Protein AF-A0A517PBW3-F1 (afdb_monomer_lite)

Secondary structure (DSSP, 8-state):
-PPPPPPPPPPP--PPPPEEEE-TTT--EEEE-TT-TT-EEE-TTT--EEEEEE-TTS-EEEEE-SS--------HHHHHHHHHHHHHHHHHHHHHHS-------------------PPPP-PPPPP---PPPPPPPPPPPPPP--PPPPPPPPPPPPPPP-------PPP--PPP-----HHHHHHHHHHHHHHHHHHTT--PPS-EEHHHHHHHHHHHHTS-EEE-S----EE-----SS--HHHHHHHHHHHTTEEEEE-SS-EEEEEPPPPPPPP-

Structure (mmCIF, N/CA/C/O backbone):
data_AF-A0A517PBW3-F1
#
_entry.id   AF-A0A517PBW3-F1
#
loop_
_atom_site.group_PDB
_atom_site.id
_atom_site.type_symbol
_atom_site.label_atom_id
_atom_site.label_alt_id
_atom_site.label_comp_id
_atom_site.label_asym_id
_atom_site.label_entity_id
_atom_site.label_seq_id
_atom_site.pdbx_PDB_ins_code
_atom_site.Cartn_x
_atom_site.Cartn_y
_atom_site.Cartn_z
_atom_site.occupancy
_atom_site.B_iso_or_equiv
_atom_site.auth_seq_id
_atom_site.auth_comp_id
_atom_site.auth_asym_id
_atom_site.auth_atom_id
_atom_site.pdbx_PDB_model_num
ATOM 1 N N . MET A 1 1 ? -7.259 17.725 -64.059 1.00 51.94 1 MET A N 1
ATOM 2 C CA . MET A 1 1 ? -8.037 17.805 -62.802 1.00 51.94 1 MET A CA 1
ATOM 3 C C . MET A 1 1 ? -8.119 16.408 -62.203 1.00 51.94 1 MET A C 1
ATOM 5 O O . MET A 1 1 ? -8.872 15.581 -62.703 1.00 51.94 1 MET A O 1
ATOM 9 N N . SER A 1 2 ? -7.270 16.108 -61.220 1.00 48.81 2 SER A N 1
ATOM 10 C CA . SER A 1 2 ? -7.153 14.771 -60.622 1.00 48.81 2 SER A CA 1
ATOM 11 C C . SER A 1 2 ? -8.266 14.552 -59.596 1.00 48.81 2 SER A C 1
ATOM 13 O O . SER A 1 2 ? -8.410 15.345 -58.668 1.00 48.81 2 SER A O 1
ATOM 15 N N . ARG A 1 3 ? -9.074 13.500 -59.773 1.00 59.16 3 ARG A N 1
ATOM 16 C CA . ARG A 1 3 ? -10.114 13.120 -58.805 1.00 59.16 3 ARG A CA 1
ATOM 17 C C . ARG A 1 3 ? -9.451 12.634 -57.507 1.00 59.16 3 ARG A C 1
ATOM 19 O O . ARG A 1 3 ? -8.548 11.800 -57.592 1.00 59.16 3 ARG A O 1
ATOM 26 N N . PRO A 1 4 ? -9.876 13.119 -56.326 1.00 66.12 4 PRO A N 1
ATOM 27 C CA . PRO A 1 4 ? -9.356 12.625 -55.059 1.00 66.12 4 PRO A CA 1
ATOM 28 C C . PRO A 1 4 ? -9.688 11.131 -54.900 1.00 66.12 4 PRO A C 1
ATOM 30 O O . PRO A 1 4 ? -10.764 10.697 -55.325 1.00 66.12 4 PRO A O 1
ATOM 33 N N . PRO A 1 5 ? -8.777 10.329 -54.322 1.00 70.50 5 PRO A N 1
ATOM 34 C CA . PRO A 1 5 ? -8.983 8.895 -54.181 1.00 70.50 5 PRO A CA 1
ATOM 35 C C . PRO A 1 5 ? -10.201 8.612 -53.293 1.00 70.50 5 PRO A C 1
ATOM 37 O O . PRO A 1 5 ? -10.349 9.200 -52.218 1.00 70.50 5 PRO A O 1
ATOM 40 N N . LEU A 1 6 ? -11.067 7.693 -53.741 1.00 75.69 6 LEU A N 1
ATOM 41 C CA . LEU A 1 6 ? -12.177 7.174 -52.941 1.00 75.69 6 LEU A CA 1
ATOM 42 C C . LEU A 1 6 ? -11.626 6.628 -51.615 1.00 75.69 6 LEU A C 1
ATOM 44 O O . LEU A 1 6 ? -10.843 5.675 -51.602 1.00 75.69 6 LEU A O 1
ATOM 48 N N . ARG A 1 7 ? -12.048 7.222 -50.492 1.00 70.62 7 ARG A N 1
ATOM 49 C CA . ARG A 1 7 ? -11.770 6.682 -49.157 1.00 70.62 7 ARG A CA 1
ATOM 50 C C . ARG A 1 7 ? -12.400 5.294 -49.063 1.00 70.62 7 ARG A C 1
ATOM 52 O O . ARG A 1 7 ? -13.606 5.151 -49.251 1.00 70.62 7 ARG A O 1
ATOM 59 N N . LYS A 1 8 ? -11.579 4.279 -48.777 1.00 76.94 8 LYS A N 1
ATOM 60 C CA . LYS A 1 8 ? -12.062 2.928 -48.469 1.00 76.94 8 LYS A CA 1
ATOM 61 C C . LYS A 1 8 ? -13.085 3.015 -47.324 1.00 76.94 8 LYS A C 1
ATOM 63 O O . LYS A 1 8 ? -12.840 3.770 -46.378 1.00 76.94 8 LYS A O 1
ATOM 68 N N . PRO A 1 9 ? -14.210 2.282 -47.398 1.00 75.81 9 PRO A N 1
ATOM 69 C CA . PRO A 1 9 ? -15.184 2.246 -46.316 1.00 75.81 9 PRO A CA 1
ATOM 70 C C . PRO A 1 9 ? -14.481 1.799 -45.033 1.00 75.81 9 PRO A C 1
ATOM 72 O O . PRO A 1 9 ? -13.751 0.807 -45.036 1.00 75.81 9 PRO A O 1
ATOM 75 N N . ALA A 1 10 ? -14.656 2.573 -43.961 1.00 78.00 10 ALA A N 1
ATOM 76 C CA . ALA A 1 10 ? -14.092 2.251 -42.661 1.00 78.00 10 ALA A CA 1
ATOM 77 C C . ALA A 1 10 ? -14.587 0.864 -42.239 1.00 78.00 10 ALA A C 1
ATOM 79 O O . ALA A 1 10 ? -15.792 0.612 -42.195 1.00 78.00 10 ALA A O 1
ATOM 80 N N . THR A 1 11 ? -13.653 -0.044 -41.970 1.00 79.25 11 THR A N 1
ATOM 81 C CA . THR A 1 11 ? -13.961 -1.383 -41.478 1.00 79.25 11 THR A CA 1
ATOM 82 C C . THR A 1 11 ? -14.787 -1.242 -40.194 1.00 79.25 11 THR A C 1
ATOM 84 O O . THR A 1 11 ? -14.377 -0.488 -39.307 1.00 79.25 11 THR A O 1
ATOM 87 N N . PRO A 1 12 ? -15.945 -1.915 -40.064 1.00 78.12 12 PRO A N 1
ATOM 88 C CA . PRO A 1 12 ? -16.768 -1.812 -38.868 1.00 78.12 12 PRO A CA 1
ATOM 89 C C . PRO A 1 12 ? -15.952 -2.251 -37.650 1.00 78.12 12 PRO A C 1
ATOM 91 O O . PRO A 1 12 ? -15.507 -3.397 -37.562 1.00 78.12 12 PRO A O 1
ATOM 94 N N . VAL A 1 13 ? -15.735 -1.320 -36.721 1.00 79.81 13 VAL A N 1
ATOM 95 C CA . VAL A 1 13 ? -15.024 -1.570 -35.466 1.00 79.81 13 VAL A CA 1
ATOM 96 C C . VAL A 1 13 ? -15.854 -2.563 -34.653 1.00 79.81 13 VAL A C 1
ATOM 98 O O . VAL A 1 13 ? -16.898 -2.210 -34.102 1.00 79.81 13 VAL A O 1
ATOM 101 N N . ARG A 1 14 ? -15.419 -3.828 -34.603 1.00 75.44 14 ARG A N 1
ATOM 102 C CA . ARG A 1 14 ? -16.042 -4.847 -33.752 1.00 75.44 14 ARG A CA 1
ATOM 103 C C . ARG A 1 14 ? -15.772 -4.480 -32.296 1.00 75.44 14 ARG A C 1
ATOM 105 O O . ARG A 1 14 ? -14.641 -4.588 -31.831 1.00 75.44 14 ARG A O 1
ATOM 112 N N . ARG A 1 15 ? -16.808 -4.023 -31.589 1.00 76.94 15 ARG A N 1
ATOM 113 C CA . ARG A 1 15 ? -16.717 -3.766 -30.149 1.00 76.94 15 ARG A CA 1
ATOM 114 C C . ARG A 1 15 ? -16.527 -5.102 -29.423 1.00 76.94 15 ARG A C 1
ATOM 116 O O . ARG A 1 15 ? -17.277 -6.036 -29.719 1.00 76.94 15 ARG A O 1
ATOM 123 N N . PRO A 1 16 ? -15.545 -5.218 -28.516 1.00 76.50 16 PRO A N 1
ATOM 124 C CA . PRO A 1 16 ? -15.378 -6.423 -27.718 1.00 76.50 16 PRO A CA 1
ATOM 125 C C . PRO A 1 16 ? -16.643 -6.686 -26.880 1.00 76.50 16 PRO A C 1
ATOM 127 O O . PRO A 1 16 ? -17.306 -5.728 -26.462 1.00 76.50 16 PRO A O 1
ATOM 130 N N . PRO A 1 17 ? -17.003 -7.961 -26.649 1.00 79.12 17 PRO A N 1
ATOM 131 C CA . PRO A 1 17 ? -18.130 -8.302 -25.791 1.00 79.12 17 PRO A CA 1
ATOM 132 C C . PRO A 1 17 ? -17.899 -7.765 -24.366 1.00 79.12 17 PRO A C 1
ATOM 134 O O . PRO A 1 17 ? -16.750 -7.673 -23.925 1.00 79.12 17 PRO A O 1
ATOM 137 N N . PRO A 1 18 ? -18.966 -7.381 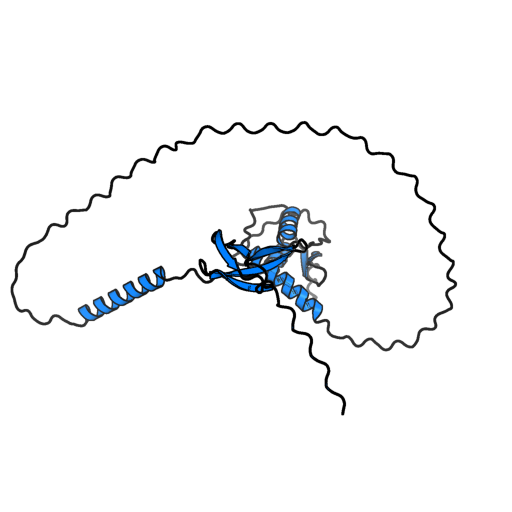-23.644 1.00 83.19 18 PRO A N 1
ATOM 138 C CA . PRO A 1 18 ? -18.849 -6.965 -22.252 1.00 83.19 18 PRO A CA 1
ATOM 139 C C . PRO A 1 18 ? -18.328 -8.129 -21.408 1.00 83.19 18 PRO A C 1
ATOM 141 O O . PRO A 1 18 ? -18.774 -9.265 -21.566 1.00 83.19 18 PRO A O 1
ATOM 144 N N . ALA A 1 19 ? -17.402 -7.831 -20.506 1.00 85.12 19 ALA A N 1
ATOM 145 C CA . ALA A 1 19 ? -16.850 -8.805 -19.580 1.00 85.12 19 ALA A CA 1
ATOM 146 C C . ALA A 1 19 ? -17.526 -8.661 -18.209 1.00 85.12 19 ALA A C 1
ATOM 148 O O . ALA A 1 19 ? -17.938 -7.564 -17.809 1.00 85.12 19 ALA A O 1
ATOM 149 N N . ALA A 1 20 ? -17.701 -9.790 -17.524 1.00 90.00 20 ALA A N 1
ATOM 150 C CA . ALA A 1 20 ? -18.304 -9.859 -16.201 1.00 90.00 20 ALA A CA 1
ATOM 151 C C . ALA A 1 20 ? -17.221 -10.155 -15.160 1.00 90.00 20 ALA A C 1
ATOM 153 O O . ALA A 1 20 ? -16.398 -11.044 -15.363 1.00 90.00 20 ALA A O 1
ATOM 154 N N . PHE A 1 21 ? -17.245 -9.419 -14.053 1.00 90.75 21 PHE A N 1
ATOM 155 C CA . PHE A 1 21 ? -16.274 -9.506 -12.961 1.00 90.75 21 PHE A CA 1
ATOM 156 C C . PHE A 1 21 ? -17.008 -9.467 -11.625 1.00 90.75 21 PHE A C 1
ATOM 158 O O . PHE A 1 21 ? -18.151 -9.020 -11.572 1.00 90.75 21 PHE A O 1
ATOM 165 N N . ARG A 1 22 ? -16.359 -9.875 -10.535 1.00 93.62 22 ARG A N 1
ATOM 166 C CA . ARG A 1 22 ? -16.867 -9.640 -9.176 1.00 93.62 22 ARG A CA 1
ATOM 167 C C . ARG A 1 22 ? -16.070 -8.536 -8.500 1.00 93.62 22 ARG A C 1
ATOM 169 O O . ARG A 1 22 ? -14.864 -8.423 -8.709 1.00 93.62 22 ARG A O 1
ATOM 176 N N . CYS A 1 23 ? -16.750 -7.689 -7.734 1.00 93.25 23 CYS A N 1
ATOM 177 C CA . CYS A 1 23 ? -16.094 -6.638 -6.969 1.00 93.25 23 CYS A CA 1
ATOM 178 C C . CYS A 1 23 ? -15.280 -7.251 -5.816 1.00 93.25 23 CYS A C 1
ATOM 180 O O . CYS A 1 23 ? -15.886 -7.863 -4.948 1.00 93.25 23 CYS A O 1
ATOM 182 N N . PRO A 1 24 ? -13.961 -7.017 -5.702 1.00 92.25 24 PRO A N 1
ATOM 183 C CA . PRO A 1 24 ? -13.162 -7.582 -4.608 1.00 92.25 24 PRO A CA 1
ATOM 184 C C . PRO A 1 24 ? -13.524 -7.034 -3.214 1.00 92.25 24 PRO A C 1
ATOM 186 O O . PRO A 1 24 ? -13.063 -7.571 -2.216 1.00 92.25 24 PRO A O 1
ATOM 189 N N . ALA A 1 25 ? -14.311 -5.954 -3.130 1.00 92.62 25 ALA A N 1
ATOM 190 C CA . ALA A 1 25 ? -14.717 -5.346 -1.861 1.00 92.62 25 ALA A CA 1
ATOM 191 C C . ALA A 1 25 ? -16.084 -5.833 -1.344 1.00 92.62 25 ALA A C 1
ATOM 193 O O . ALA A 1 25 ? -16.316 -5.814 -0.141 1.00 92.62 25 ALA A O 1
ATOM 194 N N . CYS A 1 26 ? -17.007 -6.223 -2.231 1.00 93.69 26 CYS A N 1
ATOM 195 C CA . CYS A 1 26 ? -18.380 -6.597 -1.851 1.00 93.69 26 CYS A CA 1
ATOM 196 C C . CYS A 1 26 ? -18.925 -7.834 -2.581 1.00 93.69 26 CYS A C 1
ATOM 198 O O . CYS A 1 26 ? -20.096 -8.155 -2.422 1.00 93.69 26 CYS A O 1
ATOM 200 N N . ASP A 1 27 ? -18.110 -8.487 -3.411 1.00 94.38 27 ASP A N 1
ATOM 201 C CA . ASP A 1 27 ? -18.432 -9.653 -4.248 1.00 94.38 27 ASP A CA 1
ATOM 202 C C . ASP A 1 27 ? -19.577 -9.498 -5.265 1.00 94.38 27 ASP A C 1
ATOM 204 O O . ASP A 1 27 ? -19.866 -10.433 -6.018 1.00 94.38 27 ASP A O 1
ATOM 208 N N . GLU A 1 28 ? -20.171 -8.308 -5.381 1.00 96.56 28 GLU A N 1
ATOM 209 C CA . GLU A 1 28 ? -21.243 -8.040 -6.340 1.00 96.56 28 GLU A CA 1
ATOM 210 C C . GLU A 1 28 ? -20.761 -8.204 -7.793 1.00 96.56 28 GLU A C 1
ATOM 212 O O . GLU A 1 28 ? -19.650 -7.795 -8.160 1.00 96.56 28 GLU A O 1
ATOM 217 N N . ALA A 1 29 ? -21.609 -8.793 -8.641 1.00 95.12 29 ALA A N 1
ATOM 218 C CA . ALA A 1 29 ? -21.305 -9.009 -10.050 1.00 95.12 29 ALA A CA 1
ATOM 219 C C . ALA A 1 29 ? -21.399 -7.695 -10.846 1.00 95.12 29 ALA A C 1
ATOM 221 O O . ALA A 1 29 ? -22.445 -7.058 -10.944 1.00 95.12 29 ALA A O 1
ATOM 222 N N . LEU A 1 30 ? -20.297 -7.315 -11.484 1.00 92.69 30 LEU A N 1
ATOM 223 C CA . LEU A 1 30 ? -20.149 -6.102 -12.273 1.00 92.69 30 LEU A CA 1
ATOM 224 C C . LEU A 1 30 ? -19.991 -6.445 -13.753 1.00 92.69 30 LEU A C 1
ATOM 226 O O . LEU A 1 30 ? -19.242 -7.345 -14.129 1.00 92.69 30 LEU A O 1
ATOM 230 N N . ARG A 1 31 ? -20.675 -5.690 -14.616 1.00 92.38 31 ARG A N 1
ATOM 231 C CA . ARG A 1 31 ? -20.496 -5.759 -16.071 1.00 92.38 31 ARG A CA 1
ATOM 232 C C . ARG A 1 31 ? -19.745 -4.531 -16.535 1.00 92.38 31 ARG A C 1
ATOM 234 O O . ARG A 1 31 ? -20.266 -3.423 -16.413 1.00 92.38 31 ARG A O 1
ATOM 241 N N . VAL A 1 32 ? -18.564 -4.730 -17.111 1.00 89.31 32 VAL A N 1
ATOM 242 C CA . VAL A 1 32 ? -17.782 -3.623 -17.659 1.00 89.31 32 VAL A CA 1
ATOM 243 C C . VAL A 1 32 ? -17.646 -3.772 -19.165 1.00 89.31 32 VAL A C 1
ATOM 245 O O . VAL A 1 32 ? -17.481 -4.865 -19.714 1.00 89.31 32 VAL A O 1
ATOM 248 N N . ARG A 1 33 ? -17.783 -2.643 -19.855 1.00 86.31 33 ARG A N 1
ATOM 249 C CA . ARG A 1 33 ? -17.571 -2.566 -21.295 1.00 86.31 33 ARG A CA 1
ATOM 250 C C . ARG A 1 33 ? -16.077 -2.743 -21.586 1.00 86.31 33 ARG A C 1
ATOM 252 O O . ARG A 1 33 ? -15.235 -2.235 -20.852 1.00 86.31 33 ARG A O 1
ATOM 259 N N . GLY A 1 34 ? -15.743 -3.474 -22.650 1.00 81.31 34 GLY A N 1
ATOM 260 C CA . GLY A 1 34 ? -14.348 -3.799 -22.976 1.00 81.31 34 GLY A CA 1
ATOM 261 C C . GLY A 1 34 ? -13.485 -2.601 -23.399 1.00 81.31 34 GLY A C 1
ATOM 262 O O . GLY A 1 34 ? -12.286 -2.764 -23.587 1.00 81.31 34 GLY A O 1
ATOM 263 N N . ASP A 1 35 ? -14.070 -1.412 -23.549 1.00 84.06 35 ASP A N 1
ATOM 264 C CA . ASP A 1 35 ? -13.373 -0.140 -23.760 1.00 84.06 35 ASP A CA 1
ATOM 265 C C . ASP A 1 35 ? -12.913 0.532 -22.453 1.00 84.06 35 ASP A C 1
ATOM 267 O O . ASP A 1 35 ? -12.114 1.459 -22.509 1.00 84.06 35 ASP A O 1
ATOM 271 N N . ALA A 1 36 ? -13.350 0.055 -21.281 1.00 82.94 36 ALA A N 1
ATOM 272 C CA . ALA A 1 36 ? -12.976 0.632 -19.985 1.00 82.94 36 ALA A CA 1
ATOM 273 C C . ALA A 1 36 ? -11.662 0.073 -19.400 1.00 82.94 36 ALA A C 1
ATOM 275 O O . ALA A 1 36 ? -11.309 0.372 -18.259 1.00 82.94 36 ALA A O 1
ATOM 276 N N . VAL A 1 37 ? -10.935 -0.753 -20.155 1.00 84.81 37 VAL A N 1
ATOM 277 C CA . VAL A 1 37 ? -9.627 -1.281 -19.736 1.00 84.81 37 VAL A CA 1
ATOM 278 C C . VAL A 1 37 ? -8.650 -0.117 -19.552 1.00 84.81 37 VAL A C 1
ATOM 280 O O . VAL A 1 37 ? -8.534 0.742 -20.423 1.00 84.81 37 VAL A O 1
ATOM 283 N N . GLY A 1 38 ? -7.963 -0.071 -18.409 1.00 85.69 38 GLY A N 1
ATOM 284 C CA . GLY A 1 38 ? -7.071 1.028 -18.026 1.00 85.69 38 GLY A CA 1
ATOM 285 C C . GLY A 1 38 ? -7.770 2.240 -17.401 1.00 85.69 38 GLY A C 1
ATOM 286 O O . GLY A 1 38 ? -7.090 3.185 -17.008 1.00 85.69 38 GLY A O 1
ATOM 287 N N . SER A 1 39 ? -9.102 2.229 -17.276 1.00 86.94 39 SER A N 1
ATOM 288 C CA . SER A 1 39 ? -9.853 3.295 -16.605 1.00 86.94 39 SER A CA 1
ATOM 289 C C . SER A 1 39 ? -10.132 2.952 -15.140 1.00 86.94 39 SER A C 1
ATOM 291 O O . SER A 1 39 ? -10.401 1.800 -14.792 1.00 86.94 39 SER A O 1
ATOM 293 N N . ALA A 1 40 ? -10.092 3.972 -14.283 1.00 90.56 40 ALA A N 1
ATOM 294 C CA . ALA A 1 40 ? -10.579 3.886 -12.912 1.00 90.56 40 ALA A CA 1
ATOM 295 C C . ALA A 1 40 ? -12.111 3.990 -12.895 1.00 90.56 40 ALA A C 1
ATOM 297 O O . ALA A 1 40 ? -12.684 4.829 -13.593 1.00 90.56 40 ALA A O 1
ATOM 298 N N . PHE A 1 41 ? -12.774 3.160 -12.093 1.00 91.12 41 PHE A N 1
ATOM 299 C CA . PHE A 1 41 ? -14.226 3.204 -11.923 1.00 91.12 41 PHE A CA 1
ATOM 300 C C . PHE A 1 41 ? -14.627 2.935 -10.469 1.00 91.12 41 PHE A C 1
ATOM 302 O O . PHE A 1 41 ? -13.903 2.272 -9.730 1.00 91.12 41 PHE A O 1
ATOM 309 N N . GLU A 1 42 ? -15.781 3.452 -10.048 1.00 93.12 42 GLU A N 1
ATOM 310 C CA . GLU A 1 42 ? -16.342 3.183 -8.720 1.00 93.12 42 GLU A CA 1
ATOM 311 C C . GLU A 1 42 ? -17.363 2.041 -8.801 1.00 93.12 42 GLU A C 1
ATOM 313 O O . GLU A 1 42 ? -18.196 1.991 -9.710 1.00 93.12 42 GLU A O 1
ATOM 318 N N . CYS A 1 43 ? -17.312 1.112 -7.845 1.00 93.00 43 CYS A N 1
ATOM 319 C CA . CYS A 1 43 ? -18.320 0.068 -7.720 1.00 93.00 43 CYS A CA 1
ATOM 320 C C . CYS A 1 43 ? -19.679 0.696 -7.347 1.00 93.00 43 CYS A C 1
ATOM 322 O O . CYS A 1 43 ? -19.765 1.349 -6.309 1.00 93.00 43 CYS A O 1
ATOM 324 N N . PRO A 1 44 ? -20.765 0.466 -8.107 1.00 91.38 44 PRO A N 1
ATOM 325 C CA . PRO A 1 44 ? -22.079 1.031 -7.794 1.00 91.38 44 PRO A CA 1
ATOM 326 C C . PRO A 1 44 ? -22.719 0.448 -6.525 1.00 91.38 44 PRO A C 1
ATOM 328 O O . PRO A 1 44 ? -23.599 1.084 -5.956 1.00 91.38 44 PRO A O 1
ATOM 331 N N . ALA A 1 45 ? -22.299 -0.742 -6.083 1.00 93.50 45 ALA A N 1
ATOM 332 C CA . ALA A 1 45 ? -22.860 -1.396 -4.902 1.00 93.50 45 ALA A CA 1
ATOM 333 C C . ALA A 1 45 ? -22.227 -0.897 -3.593 1.00 93.50 45 ALA A C 1
ATOM 335 O O . ALA A 1 45 ? -22.940 -0.610 -2.637 1.00 93.50 45 ALA A O 1
ATOM 336 N N . CYS A 1 46 ? -20.895 -0.768 -3.547 1.00 92.38 46 CYS A N 1
ATOM 337 C CA . CYS A 1 46 ? -20.165 -0.411 -2.321 1.00 92.38 46 CYS A CA 1
ATOM 338 C C . CYS A 1 46 ? -19.387 0.912 -2.392 1.00 92.38 46 CYS A C 1
ATOM 340 O O . CYS A 1 46 ? -18.880 1.379 -1.378 1.00 92.38 46 CYS A O 1
ATOM 342 N N . GLY A 1 47 ? -19.260 1.523 -3.572 1.00 93.19 47 GLY A N 1
ATOM 343 C CA . GLY A 1 47 ? -18.504 2.761 -3.772 1.00 93.19 47 GLY A CA 1
ATOM 344 C C . GLY A 1 47 ? -16.979 2.600 -3.797 1.00 93.19 47 GLY A C 1
ATOM 345 O O . GLY A 1 47 ? -16.285 3.613 -3.852 1.00 93.19 47 GLY A O 1
ATOM 346 N N . ALA A 1 48 ? -16.449 1.371 -3.758 1.00 91.62 48 ALA A N 1
ATOM 347 C CA . ALA A 1 48 ? -15.009 1.120 -3.805 1.00 91.62 48 ALA A CA 1
ATO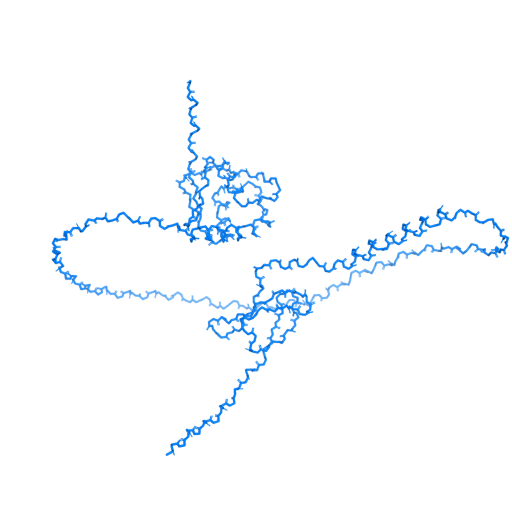M 348 C C . ALA A 1 48 ? -14.406 1.499 -5.169 1.00 91.62 48 ALA A C 1
ATOM 350 O O . ALA A 1 48 ? -14.978 1.186 -6.216 1.00 91.62 48 ALA A O 1
ATOM 351 N N . GLY A 1 49 ? -13.234 2.140 -5.154 1.00 93.62 49 GLY A N 1
ATOM 352 C CA . GLY A 1 49 ? -12.471 2.462 -6.360 1.00 93.62 49 GLY A CA 1
ATOM 353 C C . GLY A 1 49 ? -11.745 1.237 -6.923 1.00 93.62 49 GLY A C 1
ATOM 354 O O . GLY A 1 49 ? -10.980 0.573 -6.222 1.00 93.62 49 GLY A O 1
ATOM 355 N N . LEU A 1 50 ? -11.961 0.946 -8.202 1.00 93.25 50 LEU A N 1
ATOM 356 C CA . LEU A 1 50 ? -11.445 -0.229 -8.899 1.00 93.25 50 LEU A CA 1
ATOM 357 C C . LEU A 1 50 ? -10.663 0.190 -10.148 1.00 93.25 50 LEU A C 1
ATOM 359 O O . LEU A 1 50 ? -11.021 1.150 -10.834 1.00 93.25 50 LEU A O 1
ATOM 363 N N . LEU A 1 51 ? -9.598 -0.551 -10.451 1.00 92.00 51 LEU A N 1
ATOM 364 C CA . LEU A 1 51 ? -8.791 -0.386 -11.656 1.00 92.00 51 LEU A CA 1
ATOM 365 C C . LEU A 1 51 ? -8.838 -1.682 -12.473 1.00 92.00 51 LEU A C 1
ATOM 367 O O . LEU A 1 51 ? -8.524 -2.755 -11.954 1.00 92.00 51 LEU A O 1
ATOM 371 N N . ILE A 1 52 ? -9.224 -1.584 -13.747 1.00 89.44 52 ILE A N 1
ATOM 372 C CA . ILE A 1 52 ? -9.237 -2.732 -14.665 1.00 89.44 52 ILE A CA 1
ATOM 373 C C . ILE A 1 52 ? -7.901 -2.779 -15.388 1.00 89.44 52 ILE A C 1
ATOM 375 O O . ILE A 1 52 ? -7.646 -1.979 -16.291 1.00 89.44 52 ILE A O 1
ATOM 379 N N . GLY A 1 53 ? -7.055 -3.712 -14.970 1.00 86.00 53 GLY A N 1
ATOM 380 C CA . GLY A 1 53 ? -5.810 -4.044 -15.639 1.00 86.00 53 GLY A CA 1
ATOM 381 C C . GLY A 1 53 ? -6.020 -5.109 -16.710 1.00 86.00 53 GLY A C 1
ATOM 382 O O . GLY A 1 53 ? -7.006 -5.848 -16.718 1.00 86.00 53 GLY A O 1
ATOM 383 N N . ARG A 1 54 ? -5.060 -5.189 -17.624 1.00 83.19 54 ARG A N 1
ATOM 384 C CA . ARG A 1 54 ? -4.857 -6.361 -18.468 1.00 83.19 54 ARG A CA 1
ATOM 385 C C . ARG A 1 54 ? -3.513 -6.923 -18.036 1.00 83.19 54 ARG A C 1
ATOM 387 O O . ARG A 1 54 ? -2.514 -6.237 -18.233 1.00 83.19 54 ARG A O 1
ATOM 394 N N . ASP A 1 55 ? -3.508 -8.079 -17.381 1.00 77.44 55 ASP A N 1
ATOM 395 C CA . ASP A 1 55 ? -2.248 -8.783 -17.145 1.00 77.44 55 ASP A CA 1
ATOM 396 C C . ASP A 1 55 ? -1.770 -9.372 -18.490 1.00 77.44 55 ASP A C 1
ATOM 398 O O . ASP A 1 55 ? -2.565 -9.544 -19.428 1.00 77.44 55 ASP A O 1
ATOM 402 N N . ASP A 1 56 ? -0.460 -9.604 -18.616 1.00 69.56 56 ASP A N 1
ATOM 403 C CA . ASP A 1 56 ? 0.213 -9.955 -19.880 1.00 69.56 56 ASP A CA 1
ATOM 404 C C . ASP A 1 56 ? -0.392 -11.196 -20.576 1.00 69.56 56 ASP A C 1
ATOM 406 O O . ASP A 1 56 ? -0.338 -11.322 -21.803 1.00 69.56 56 ASP A O 1
ATOM 410 N N . ASP A 1 57 ? -1.115 -12.032 -19.826 1.00 56.25 57 ASP A N 1
ATOM 411 C CA . ASP A 1 57 ? -1.807 -13.238 -20.294 1.00 56.25 57 ASP A CA 1
ATOM 412 C C . ASP A 1 57 ? -3.232 -13.005 -20.845 1.00 56.25 57 ASP A C 1
ATOM 414 O O . ASP A 1 57 ? -4.013 -13.939 -21.019 1.00 56.25 57 ASP A O 1
ATOM 418 N N . ARG A 1 58 ? -3.586 -11.760 -21.196 1.00 63.47 58 ARG A N 1
ATOM 419 C CA . ARG A 1 58 ? -4.893 -11.335 -21.763 1.00 63.47 58 ARG A CA 1
ATOM 420 C C . ARG A 1 58 ? -6.091 -11.443 -20.823 1.00 63.47 58 ARG A C 1
ATOM 422 O O . ARG A 1 58 ? -7.181 -11.016 -21.223 1.00 63.47 58 ARG A O 1
ATOM 429 N N . GLU A 1 59 ? -5.910 -11.952 -19.614 1.00 76.19 59 GLU A N 1
ATOM 430 C CA . GLU A 1 59 ? -6.962 -11.990 -18.613 1.00 76.19 59 GLU A CA 1
ATOM 431 C C . GLU A 1 59 ? -7.140 -10.600 -17.986 1.00 76.19 59 GLU A C 1
ATOM 433 O O . GLU A 1 59 ? -6.186 -9.871 -17.695 1.00 76.19 59 GLU A O 1
ATOM 438 N N . LEU A 1 60 ? -8.395 -10.174 -17.880 1.00 80.81 60 LEU A N 1
ATOM 439 C CA . LEU A 1 60 ? -8.749 -8.876 -17.321 1.00 80.81 60 LEU A CA 1
ATOM 440 C C . LEU A 1 60 ? -8.775 -9.013 -15.804 1.00 80.81 60 LEU A C 1
ATOM 442 O O . LEU A 1 60 ? -9.662 -9.670 -15.259 1.00 80.81 60 LEU A O 1
ATOM 446 N N . THR A 1 61 ? -7.819 -8.383 -15.130 1.00 84.75 61 THR A N 1
ATOM 447 C CA . THR A 1 61 ? -7.727 -8.414 -13.673 1.00 84.75 61 THR A CA 1
ATOM 448 C C . THR A 1 61 ? -8.266 -7.119 -13.083 1.00 84.75 61 THR A C 1
ATOM 450 O O . THR A 1 61 ? -7.979 -6.012 -13.542 1.00 84.75 61 THR A O 1
ATOM 453 N N . VAL A 1 62 ? -9.107 -7.252 -12.058 1.00 86.12 62 VAL A N 1
ATOM 454 C CA . VAL A 1 62 ? -9.640 -6.114 -11.307 1.00 86.12 62 VAL A CA 1
ATOM 455 C C . VAL A 1 62 ? -8.806 -5.978 -10.048 1.00 86.12 62 VAL A C 1
ATOM 457 O O . VAL A 1 62 ? -8.821 -6.862 -9.195 1.00 86.12 62 VAL A O 1
ATOM 460 N N . ARG A 1 63 ? -8.073 -4.871 -9.925 1.00 87.00 63 ARG A N 1
ATOM 461 C CA . ARG A 1 63 ? -7.316 -4.561 -8.710 1.00 87.00 63 ARG A CA 1
ATOM 462 C C . ARG A 1 63 ? -8.019 -3.444 -7.940 1.00 87.00 63 ARG A C 1
ATOM 464 O O . ARG A 1 63 ? -8.486 -2.485 -8.565 1.00 87.00 63 ARG A O 1
ATOM 471 N N . PRO A 1 64 ? -8.109 -3.536 -6.601 1.00 84.94 64 PRO A N 1
ATOM 472 C CA . PRO A 1 64 ? -8.511 -2.393 -5.799 1.00 84.94 64 PRO A CA 1
ATOM 473 C C . PRO A 1 64 ? -7.509 -1.268 -6.050 1.00 84.94 64 PRO A C 1
ATOM 475 O O . PRO A 1 64 ? -6.297 -1.497 -6.115 1.00 84.94 64 PRO A O 1
ATOM 478 N N . MET A 1 65 ? -8.009 -0.053 -6.245 1.00 86.69 65 MET A N 1
ATOM 479 C CA . MET A 1 65 ? -7.131 1.096 -6.401 1.00 86.69 65 MET A CA 1
ATOM 480 C C . MET A 1 65 ? -6.446 1.312 -5.050 1.00 86.69 65 MET A C 1
ATOM 482 O O . MET A 1 65 ? -7.112 1.637 -4.072 1.00 86.69 65 MET A O 1
ATOM 486 N N . GLY A 1 66 ? -5.142 1.025 -4.985 1.00 63.66 66 GLY A N 1
ATOM 487 C CA . GLY A 1 66 ? -4.314 1.115 -3.782 1.00 63.66 66 GLY A CA 1
ATOM 488 C C . GLY A 1 66 ? -4.198 2.557 -3.301 1.00 63.66 66 GLY A C 1
ATOM 489 O O . GLY A 1 66 ? -3.230 3.254 -3.580 1.00 63.66 66 GLY A O 1
ATOM 490 N N . GLY A 1 67 ? -5.239 3.001 -2.628 1.00 58.25 67 GLY A N 1
ATOM 491 C CA . GLY A 1 67 ? -5.415 4.287 -1.994 1.00 58.25 67 GLY A CA 1
ATOM 492 C C . GLY A 1 67 ? -6.682 4.100 -1.195 1.00 58.25 67 GLY A C 1
ATOM 493 O O . GLY A 1 67 ? -7.726 3.804 -1.772 1.00 58.25 67 GLY A O 1
ATOM 494 N N . THR A 1 68 ? -6.561 4.133 0.125 1.00 47.03 68 THR A N 1
ATOM 495 C CA . THR A 1 68 ? -7.654 3.932 1.067 1.00 47.03 68 THR A CA 1
ATOM 496 C C . THR A 1 68 ? -8.814 4.847 0.690 1.00 47.03 68 THR A C 1
ATOM 498 O O . THR A 1 68 ? -8.896 6.007 1.079 1.00 47.03 68 THR A O 1
ATOM 501 N N . THR A 1 69 ? -9.763 4.310 -0.074 1.00 48.12 69 THR A N 1
ATOM 502 C CA . THR A 1 69 ? -11.112 4.854 -0.143 1.00 48.12 69 THR A CA 1
ATOM 503 C C . THR A 1 69 ? -11.801 4.441 1.149 1.00 48.12 69 THR A C 1
ATOM 505 O O . THR A 1 69 ? -12.838 3.790 1.147 1.00 48.12 69 THR A O 1
ATOM 508 N N . GLU A 1 70 ? -11.249 4.886 2.282 1.00 45.25 70 GLU A N 1
ATOM 509 C CA . GLU A 1 70 ? -12.079 5.266 3.412 1.00 45.25 70 GLU A CA 1
ATOM 510 C C . GLU A 1 70 ? -12.914 6.463 2.936 1.00 45.25 70 GLU A C 1
ATOM 512 O O . GLU A 1 70 ? -12.728 7.608 3.336 1.00 45.25 70 GLU A O 1
ATOM 517 N N . ARG A 1 71 ? -13.883 6.208 2.048 1.00 49.19 71 ARG A N 1
ATOM 518 C CA . ARG A 1 71 ? -15.137 6.926 2.188 1.00 49.19 71 ARG A CA 1
ATOM 519 C C . ARG A 1 71 ? -15.603 6.499 3.575 1.00 49.19 71 ARG A C 1
ATOM 521 O O . ARG A 1 71 ? -15.833 5.301 3.755 1.00 49.19 71 ARG A O 1
ATOM 528 N N . PRO A 1 72 ? -15.672 7.407 4.567 1.00 49.50 72 PRO A N 1
ATOM 529 C CA . PRO A 1 72 ? -16.247 7.053 5.851 1.00 49.50 72 PRO A CA 1
ATOM 530 C C . PRO A 1 72 ? -17.594 6.424 5.525 1.00 49.50 72 PRO A C 1
ATOM 532 O O . PRO A 1 72 ? -18.388 7.055 4.818 1.00 49.50 72 PRO A O 1
ATOM 535 N N . ALA A 1 73 ? -17.786 5.162 5.934 1.00 52.34 73 ALA A N 1
ATOM 536 C CA . ALA A 1 73 ? -19.017 4.419 5.688 1.00 52.34 73 ALA A CA 1
ATOM 537 C C . ALA A 1 73 ? -20.187 5.385 5.880 1.00 52.34 73 ALA A C 1
ATOM 539 O O . ALA A 1 73 ? -20.135 6.126 6.869 1.00 52.34 73 ALA A O 1
ATOM 540 N N . PRO A 1 74 ? -21.149 5.476 4.938 1.00 47.97 74 PRO A N 1
ATOM 541 C CA . PRO A 1 74 ? -22.155 6.529 4.930 1.00 47.97 74 PRO A CA 1
ATOM 542 C C . PRO A 1 74 ? -22.715 6.667 6.339 1.00 47.97 74 PRO A C 1
ATOM 544 O O . PRO A 1 74 ? -23.465 5.817 6.811 1.00 47.97 74 PRO A O 1
ATOM 547 N N . ARG A 1 75 ? -22.295 7.729 7.044 1.00 51.94 75 ARG A N 1
ATOM 548 C CA . ARG A 1 75 ? -22.589 7.965 8.467 1.00 51.94 75 ARG A CA 1
ATOM 549 C C . ARG A 1 75 ? -24.051 8.367 8.666 1.00 51.94 75 ARG A C 1
ATOM 551 O O . ARG A 1 75 ? -24.381 9.050 9.626 1.00 51.94 75 ARG A O 1
ATOM 558 N N . TRP A 1 76 ? -24.932 7.948 7.762 1.00 52.62 76 TRP A N 1
ATOM 559 C CA . TRP A 1 76 ? -26.374 8.095 7.842 1.00 52.62 76 TRP A CA 1
ATOM 560 C C . TRP A 1 76 ? -26.937 7.739 9.224 1.00 52.62 76 TRP A C 1
ATOM 562 O O . TRP A 1 76 ? -27.699 8.559 9.735 1.00 52.62 76 TRP A O 1
ATOM 572 N N . PRO A 1 77 ? -26.535 6.643 9.909 1.00 55.62 77 PRO A N 1
ATOM 573 C CA . PRO A 1 77 ? -27.063 6.387 11.249 1.00 55.62 77 PRO A CA 1
ATOM 574 C C . PRO A 1 77 ? -26.608 7.435 12.278 1.00 55.62 77 PRO A C 1
ATOM 576 O O . PRO A 1 77 ? -27.392 7.820 13.140 1.00 55.62 77 PRO A O 1
ATOM 579 N N . PHE A 1 78 ? -25.388 7.974 12.161 1.00 56.19 78 PHE A N 1
ATOM 580 C CA . PHE A 1 78 ? -24.893 9.017 13.069 1.00 56.19 78 PHE A CA 1
ATOM 581 C C . PHE A 1 78 ? -25.515 10.388 12.795 1.00 56.19 78 PHE A C 1
ATOM 583 O O . PHE A 1 78 ? -25.831 11.103 13.742 1.00 56.19 78 PHE A O 1
ATOM 590 N N . PHE A 1 79 ? -25.735 10.755 11.529 1.00 59.09 79 PHE A N 1
ATOM 591 C CA . PHE A 1 79 ? -26.423 12.002 11.190 1.00 59.09 79 PHE A CA 1
ATOM 592 C C . PHE A 1 79 ? -27.896 11.968 11.609 1.00 59.09 79 PHE A C 1
ATOM 594 O O . PHE A 1 79 ? -28.384 12.963 12.137 1.00 59.09 79 PHE A O 1
ATOM 601 N N . LEU A 1 80 ? -28.585 10.829 11.469 1.00 67.38 80 LEU A N 1
ATOM 602 C CA . LEU A 1 80 ? -29.960 10.673 11.956 1.00 67.38 80 LEU A CA 1
ATOM 603 C C . LEU A 1 80 ? -30.040 10.702 13.489 1.00 67.38 80 LEU A C 1
ATOM 605 O O . LEU A 1 80 ? -30.933 11.347 14.035 1.00 67.38 80 LEU A O 1
ATOM 609 N N . ALA A 1 81 ? -29.087 10.082 14.192 1.00 65.19 81 ALA A N 1
ATOM 610 C CA . ALA A 1 81 ? -29.031 10.132 15.653 1.00 65.19 81 ALA A CA 1
ATOM 611 C C . ALA A 1 81 ? -28.726 11.548 16.177 1.00 65.19 81 ALA A C 1
ATOM 613 O O . ALA A 1 81 ? -29.423 12.043 17.061 1.00 65.19 81 ALA A O 1
ATOM 614 N N . ALA A 1 82 ? -27.732 12.236 15.603 1.00 68.69 82 ALA A N 1
ATOM 615 C CA . ALA A 1 82 ? -27.381 13.602 15.993 1.00 68.69 82 ALA A CA 1
ATOM 616 C C . ALA A 1 82 ? -28.507 14.601 15.678 1.00 68.69 82 ALA A C 1
ATOM 618 O O . ALA A 1 82 ? -28.798 15.479 16.490 1.00 68.69 82 ALA A O 1
ATOM 619 N N . PHE A 1 83 ? -29.184 14.438 14.537 1.00 77.25 83 PHE A N 1
ATOM 620 C CA . PHE A 1 83 ? -30.347 15.249 14.181 1.00 77.25 83 PHE A CA 1
ATOM 621 C C . PHE A 1 83 ? -31.532 14.983 15.120 1.00 77.25 83 PHE A C 1
ATOM 623 O O . PHE A 1 83 ? -32.165 15.928 15.582 1.00 77.25 83 PHE A O 1
ATOM 630 N N . GLY A 1 84 ? -31.779 13.722 15.492 1.00 79.12 84 GLY A N 1
ATOM 631 C CA . GLY A 1 84 ? -32.790 13.362 16.490 1.00 79.12 84 GLY A CA 1
ATOM 632 C C . GLY A 1 84 ? -32.543 14.012 17.857 1.00 79.12 84 GLY A C 1
ATOM 633 O O . GLY A 1 84 ? -33.464 14.588 18.437 1.00 79.12 84 GLY A O 1
ATOM 634 N N . VAL A 1 85 ? -31.295 14.000 18.345 1.00 79.81 85 VAL A N 1
ATOM 635 C CA . VAL A 1 85 ? -30.912 14.663 19.607 1.00 79.81 85 VAL A CA 1
ATOM 636 C C . VAL A 1 85 ? -31.063 16.185 19.509 1.00 79.81 85 VAL A C 1
ATOM 638 O O . VAL A 1 85 ? -31.588 16.804 20.435 1.00 79.81 85 VAL A O 1
ATOM 641 N N . ALA A 1 86 ? -30.671 16.794 18.385 1.00 78.88 86 ALA A N 1
ATOM 642 C CA . ALA A 1 86 ? -30.844 18.229 18.161 1.00 78.88 86 ALA A CA 1
ATOM 643 C C . ALA A 1 86 ? -32.330 18.632 18.148 1.00 78.88 86 ALA A C 1
ATOM 645 O O . ALA A 1 86 ? -32.705 19.595 18.818 1.00 78.88 86 ALA A O 1
ATOM 646 N N . CYS A 1 87 ? -33.191 17.864 17.471 1.00 83.00 87 CYS A N 1
ATOM 647 C CA . CYS A 1 87 ? -34.636 18.095 17.465 1.00 83.00 87 CYS A CA 1
ATOM 648 C C . CYS A 1 87 ? -35.242 17.973 18.870 1.00 83.00 87 CYS A C 1
ATOM 650 O O . CYS A 1 87 ? -35.986 18.864 19.286 1.00 83.00 87 CYS A O 1
ATOM 652 N N . ALA A 1 88 ? -34.884 16.934 19.632 1.00 79.38 88 ALA A N 1
ATOM 653 C CA . ALA A 1 88 ? -35.359 16.750 21.004 1.00 79.38 88 ALA A CA 1
ATOM 654 C C . ALA A 1 88 ? -34.912 17.893 21.933 1.00 79.38 88 ALA A C 1
ATOM 656 O O . ALA A 1 88 ? -35.714 18.398 22.719 1.00 79.38 88 ALA A O 1
ATOM 657 N N . ALA A 1 89 ? -33.668 18.364 21.798 1.00 78.00 89 ALA A N 1
ATOM 658 C CA . ALA A 1 89 ? -33.161 19.503 22.559 1.00 78.00 89 ALA A CA 1
ATOM 659 C C . ALA A 1 89 ? -33.889 20.810 22.198 1.00 78.00 89 ALA A C 1
ATOM 661 O O . ALA A 1 89 ? -34.266 21.568 23.092 1.00 78.00 89 ALA A O 1
ATOM 662 N N . THR A 1 90 ? -34.153 21.061 20.909 1.00 76.38 90 THR A N 1
ATOM 663 C CA . THR A 1 90 ? -34.922 22.245 20.485 1.00 76.38 90 THR A CA 1
ATOM 664 C C . THR A 1 90 ? -36.383 22.194 20.928 1.00 76.38 90 THR A C 1
ATOM 666 O O . THR A 1 90 ? -36.911 23.219 21.351 1.00 76.38 90 THR A O 1
ATOM 669 N N . ALA A 1 91 ? -37.023 21.020 20.907 1.00 78.81 91 ALA A N 1
ATOM 670 C CA . ALA A 1 91 ? -38.388 20.845 21.400 1.00 78.81 91 ALA A CA 1
ATOM 671 C C . ALA A 1 91 ? -38.463 21.038 22.922 1.00 78.81 91 ALA A C 1
ATOM 673 O O . ALA A 1 91 ? -39.318 21.778 23.404 1.00 78.81 91 ALA A O 1
ATOM 674 N N . GLY A 1 92 ? -37.520 20.456 23.673 1.00 77.00 92 GLY A N 1
ATOM 675 C CA . GLY A 1 92 ? -37.409 20.659 25.118 1.00 77.00 92 GLY A CA 1
ATOM 676 C C . GLY A 1 92 ? -37.185 22.127 25.484 1.00 77.00 92 GLY A C 1
ATOM 677 O O . GLY A 1 92 ? -37.851 22.650 26.374 1.00 77.00 92 GLY A O 1
ATOM 678 N N . TRP A 1 93 ? -36.317 22.828 24.749 1.00 82.75 93 TRP A N 1
ATOM 679 C CA . TRP A 1 93 ? -36.094 24.261 24.949 1.00 82.75 93 TRP A CA 1
ATOM 680 C C . TRP A 1 93 ? -37.329 25.106 24.613 1.00 82.75 93 TRP A C 1
ATOM 682 O O . TRP A 1 93 ? -37.620 26.060 25.334 1.00 82.75 93 TRP A O 1
ATOM 692 N N . LEU A 1 94 ? -38.085 24.753 23.564 1.00 76.06 94 LEU A N 1
ATOM 693 C CA . LEU A 1 94 ? -39.331 25.446 23.236 1.00 76.06 94 LEU A CA 1
ATOM 694 C C . LEU A 1 94 ? -40.366 25.288 24.356 1.00 76.06 94 LEU A C 1
ATOM 696 O O . LEU A 1 94 ? -40.937 26.293 24.762 1.00 76.06 94 LEU A O 1
ATOM 700 N N . VAL A 1 95 ? -40.539 24.075 24.896 1.00 72.38 95 VAL A N 1
ATOM 701 C CA . VAL A 1 95 ? -41.467 23.785 26.008 1.00 72.38 95 VAL A CA 1
ATOM 702 C C . VAL A 1 95 ? -41.069 24.527 27.286 1.00 72.38 95 VAL A C 1
ATOM 704 O O . VAL A 1 95 ? -41.928 25.082 27.962 1.00 72.38 95 VAL A O 1
ATOM 707 N N . LEU A 1 96 ? -39.771 24.602 27.597 1.00 73.19 96 LEU A N 1
ATOM 708 C CA . LEU A 1 96 ? -39.255 25.374 28.736 1.00 73.19 96 LEU A CA 1
ATOM 709 C C . LEU A 1 96 ? -39.411 26.894 28.557 1.00 73.19 96 LEU A C 1
ATOM 711 O O . LEU A 1 96 ? -39.514 27.619 29.545 1.00 73.19 96 LEU A O 1
ATOM 715 N N . ARG A 1 97 ? -39.418 27.392 27.314 1.00 79.62 97 ARG A N 1
ATOM 716 C CA . ARG A 1 97 ? -39.554 28.823 27.004 1.00 79.62 97 ARG A CA 1
ATOM 717 C C . ARG A 1 97 ? -41.011 29.270 26.891 1.00 79.62 97 ARG A C 1
ATOM 719 O O . ARG A 1 97 ? -41.319 30.412 27.231 1.00 79.62 97 ARG A O 1
ATOM 726 N N . SER A 1 98 ? -41.910 28.400 26.441 1.00 65.69 98 SER A N 1
ATOM 727 C CA . SER A 1 98 ? -43.352 28.603 26.560 1.00 65.69 98 SER A CA 1
ATOM 728 C C . SER A 1 98 ? -43.764 28.308 27.999 1.00 65.69 98 SER A C 1
ATOM 730 O O . SER A 1 98 ? -44.209 27.209 28.320 1.00 65.69 98 SER A O 1
ATOM 732 N N . GLY A 1 99 ? -43.560 29.293 28.877 1.00 52.88 99 GLY A N 1
ATOM 733 C CA . GLY A 1 99 ? -44.064 29.252 30.247 1.00 52.88 99 GLY A CA 1
ATOM 734 C C . GLY A 1 99 ? -45.561 28.911 30.295 1.00 52.88 99 GLY A C 1
ATOM 735 O O . GLY A 1 99 ? -46.259 29.070 29.289 1.00 52.88 99 GLY A O 1
ATOM 736 N N . PRO A 1 100 ? -46.054 28.438 31.451 1.00 51.22 100 PRO A N 1
ATOM 737 C CA . PRO A 1 100 ? -47.405 27.913 31.593 1.00 51.22 100 PRO A CA 1
ATOM 738 C C . PRO A 1 100 ? -48.422 28.989 31.213 1.00 51.22 100 PRO A C 1
ATOM 740 O O . PRO A 1 100 ? -48.670 29.932 31.965 1.00 51.22 100 PRO A O 1
ATOM 743 N N . ALA A 1 101 ? -49.003 28.856 30.021 1.00 50.88 101 ALA A N 1
ATOM 744 C CA . ALA A 1 101 ? -50.264 29.500 29.727 1.00 50.88 101 ALA A CA 1
ATOM 745 C C . ALA A 1 101 ? -51.287 28.859 30.665 1.00 50.88 101 ALA A C 1
ATOM 747 O O . ALA A 1 101 ? -51.413 27.635 30.708 1.00 50.88 101 ALA A O 1
ATOM 748 N N . ALA A 1 102 ? -51.918 29.707 31.469 1.00 49.97 102 ALA A N 1
ATOM 749 C CA . ALA A 1 102 ? -52.940 29.332 32.423 1.00 49.97 102 ALA A CA 1
ATOM 750 C C . ALA A 1 102 ? -53.973 28.384 31.797 1.00 49.97 102 ALA A C 1
ATOM 752 O O . ALA A 1 102 ? -54.383 28.565 30.648 1.00 49.97 102 ALA A O 1
ATOM 753 N N . ASP A 1 103 ? -54.364 27.403 32.609 1.00 49.28 103 ASP A N 1
ATOM 754 C CA . ASP A 1 103 ? -55.484 26.488 32.421 1.00 49.28 103 ASP A CA 1
ATOM 755 C C . ASP A 1 103 ? -56.660 27.110 31.655 1.00 49.28 103 ASP A C 1
ATOM 757 O O . ASP A 1 103 ? -57.093 28.235 31.932 1.00 49.28 103 ASP A O 1
ATOM 761 N N . PRO A 1 104 ? -57.285 26.296 30.797 1.00 47.66 104 PRO A N 1
ATOM 762 C CA . PRO A 1 104 ? -58.577 25.806 31.242 1.00 47.66 104 PRO A CA 1
ATOM 763 C C . PRO A 1 104 ? -58.646 24.277 31.200 1.00 47.66 104 PRO A C 1
ATOM 765 O O . PRO A 1 104 ? -58.624 23.659 30.142 1.00 47.66 104 PRO A O 1
ATOM 768 N N . ALA A 1 105 ? -58.769 23.711 32.397 1.00 46.84 105 ALA A N 1
ATOM 769 C CA . ALA A 1 105 ? -59.867 22.842 32.802 1.00 46.84 105 ALA A CA 1
ATOM 770 C C . ALA A 1 105 ? -60.287 21.687 31.864 1.00 46.84 105 ALA A C 1
ATOM 772 O O . ALA A 1 105 ? -60.866 21.873 30.798 1.00 46.84 105 ALA A O 1
ATOM 773 N N . GLU A 1 106 ? -60.157 20.493 32.450 1.00 50.22 106 GLU A N 1
ATOM 774 C CA . GLU A 1 106 ? -61.064 19.340 32.343 1.00 50.22 106 GLU A CA 1
ATOM 775 C C . GLU A 1 106 ? -61.031 18.456 31.085 1.00 50.22 106 GLU A C 1
ATOM 777 O O . GLU A 1 106 ? -61.778 18.628 30.125 1.00 50.22 106 GLU A O 1
ATOM 782 N N . ARG A 1 107 ? -60.265 17.364 31.209 1.00 40.69 107 ARG A N 1
ATOM 783 C CA . ARG A 1 107 ? -60.682 15.955 30.995 1.00 40.69 107 ARG A CA 1
ATOM 784 C C . ARG A 1 107 ? -59.481 15.083 31.380 1.00 40.69 107 ARG A C 1
ATOM 786 O O . ARG A 1 107 ? -58.440 15.180 30.751 1.00 40.69 107 ARG A O 1
ATOM 793 N N . SER A 1 108 ? -59.442 14.411 32.530 1.00 54.53 108 SER A N 1
ATOM 794 C CA . SER A 1 108 ? -60.219 13.222 32.915 1.00 54.53 108 SER A CA 1
ATOM 795 C C . SER A 1 108 ? -60.272 12.162 31.815 1.00 54.53 108 SER A C 1
ATOM 797 O O . SER A 1 108 ? -61.244 12.126 31.075 1.00 54.53 108 SER A O 1
ATOM 799 N N . GLU A 1 109 ? -59.227 11.331 31.756 1.00 41.69 109 GLU A N 1
ATOM 800 C CA . GLU A 1 109 ? -59.184 9.938 31.262 1.00 41.69 109 GLU A CA 1
ATOM 801 C C . GLU A 1 109 ? -57.781 9.399 31.628 1.00 41.69 109 GLU A C 1
ATOM 803 O O . GLU A 1 109 ? -56.765 9.837 31.103 1.00 41.69 109 GLU A O 1
ATOM 808 N N . GLU A 1 110 ? -57.643 8.825 32.822 1.00 45.38 110 GLU A N 1
ATOM 809 C CA . GLU A 1 110 ? -57.568 7.375 33.067 1.00 45.38 110 GLU A CA 1
ATOM 810 C C . GLU A 1 110 ? -56.178 6.774 32.731 1.00 45.38 110 GLU A C 1
ATOM 812 O O . GLU A 1 110 ? -55.763 6.744 31.573 1.00 45.38 110 GLU A O 1
ATOM 817 N N . PRO A 1 111 ? -55.404 6.310 33.735 1.00 46.06 111 PRO A N 1
ATOM 818 C CA . PRO A 1 111 ? -54.046 5.827 33.515 1.00 46.06 111 PRO A CA 1
ATOM 819 C C . PRO A 1 111 ? -54.061 4.433 32.877 1.00 46.06 111 PRO A C 1
ATOM 821 O O . PRO A 1 111 ? -54.242 3.418 33.553 1.00 46.06 111 PRO A O 1
ATOM 824 N N . ALA A 1 112 ? -53.797 4.372 31.571 1.00 40.50 112 ALA A N 1
ATOM 825 C CA . ALA A 1 112 ? -53.445 3.129 30.902 1.00 40.50 112 ALA A CA 1
ATOM 826 C C . ALA A 1 112 ? -52.119 2.598 31.474 1.00 40.50 112 ALA A C 1
ATOM 828 O O . ALA A 1 112 ? -51.024 3.084 31.195 1.00 40.50 112 ALA A O 1
ATOM 829 N N . LYS A 1 113 ? -52.262 1.581 32.320 1.00 43.88 113 LYS A N 1
ATOM 830 C CA . LYS A 1 113 ? -51.234 0.687 32.845 1.00 43.88 113 LYS A CA 1
ATOM 831 C C . LYS A 1 113 ? -50.397 0.134 31.684 1.00 43.88 113 LYS A C 1
ATOM 833 O O . LYS A 1 113 ? -50.829 -0.779 30.986 1.00 43.88 113 LYS A O 1
ATOM 838 N N . ILE A 1 114 ? -49.205 0.691 31.472 1.00 41.16 114 ILE A N 1
ATOM 839 C CA . ILE A 1 114 ? -48.223 0.138 30.536 1.00 41.16 114 ILE A CA 1
ATOM 840 C C . ILE A 1 114 ? -47.710 -1.164 31.149 1.00 41.16 114 ILE A C 1
ATOM 842 O O . ILE A 1 114 ? -46.990 -1.181 32.146 1.00 41.16 114 ILE A O 1
ATOM 846 N N . ILE A 1 115 ? -48.169 -2.261 30.563 1.00 43.28 115 ILE A N 1
ATOM 847 C CA . ILE A 1 115 ? -47.680 -3.612 30.791 1.00 43.28 115 ILE A CA 1
ATOM 848 C C . ILE A 1 115 ? -46.230 -3.643 30.303 1.00 43.28 115 ILE A C 1
ATOM 850 O O . ILE A 1 115 ? -45.947 -3.303 29.155 1.00 43.28 115 ILE A O 1
ATOM 854 N N . ALA A 1 116 ? -45.317 -4.018 31.199 1.00 46.72 116 ALA A N 1
ATOM 855 C CA . ALA A 1 116 ? -43.951 -4.367 30.852 1.00 46.72 116 ALA A CA 1
ATOM 856 C C . ALA A 1 116 ? -43.991 -5.461 29.777 1.00 46.72 116 ALA A C 1
ATOM 858 O O . ALA A 1 116 ? -44.529 -6.542 30.008 1.00 46.72 116 ALA A O 1
ATOM 859 N N . ALA A 1 117 ? -43.469 -5.153 28.591 1.00 42.53 117 ALA A N 1
ATOM 860 C CA . ALA A 1 117 ? -43.238 -6.154 27.569 1.00 42.53 117 ALA A CA 1
ATOM 861 C C . ALA A 1 117 ? -42.120 -7.076 28.066 1.00 42.53 117 ALA A C 1
ATOM 863 O O . ALA A 1 117 ? -40.974 -6.646 28.217 1.00 42.53 117 ALA A O 1
ATOM 864 N N . ASP A 1 118 ? -42.489 -8.321 28.354 1.00 52.59 118 ASP A N 1
ATOM 865 C CA . ASP A 1 118 ? -41.558 -9.428 28.533 1.00 52.59 118 ASP A CA 1
ATOM 866 C C . ASP A 1 118 ? -40.577 -9.465 27.345 1.00 52.59 118 ASP A C 1
ATOM 868 O O . ASP A 1 118 ? -41.009 -9.337 26.190 1.00 52.59 118 ASP A O 1
ATOM 872 N N . PRO A 1 119 ? -39.264 -9.631 27.583 1.00 63.19 119 PRO A N 1
ATOM 873 C CA . PRO A 1 119 ? -38.321 -9.866 26.503 1.00 63.19 119 PRO A CA 1
ATOM 874 C C . PRO A 1 119 ? -38.713 -11.155 25.760 1.00 63.19 119 PRO A C 1
ATOM 876 O O . PRO A 1 119 ? -39.105 -12.138 26.396 1.00 63.19 119 PRO A O 1
ATOM 879 N N . PRO A 1 120 ? -38.618 -11.190 24.419 1.00 66.31 120 PRO A N 1
ATOM 880 C CA . PRO A 1 120 ? -38.961 -12.386 23.668 1.00 66.31 120 PRO A CA 1
ATOM 881 C C . PRO A 1 120 ? -38.062 -13.559 24.095 1.00 66.31 120 PRO A C 1
ATOM 883 O O . PRO A 1 120 ? -36.868 -13.360 24.346 1.00 66.31 120 PRO A O 1
ATOM 886 N N . PRO A 1 121 ? -38.608 -14.786 24.169 1.00 63.22 121 PRO A N 1
ATOM 887 C CA . PRO A 1 121 ? -37.837 -15.965 24.523 1.00 63.22 121 PRO A CA 1
ATOM 888 C C . PRO A 1 121 ? -36.712 -16.168 23.507 1.00 63.22 121 PRO A C 1
ATOM 890 O O . PRO A 1 121 ? -36.939 -16.242 22.298 1.00 63.22 121 PRO A O 1
ATOM 893 N N . VAL A 1 122 ? -35.486 -16.249 24.021 1.00 55.75 122 VAL A N 1
ATOM 894 C CA . VAL A 1 122 ? -34.292 -16.611 23.258 1.00 55.75 122 VAL A CA 1
ATOM 895 C C . VAL A 1 122 ? -34.542 -17.985 22.638 1.00 55.75 122 VAL A C 1
ATOM 897 O O . VAL A 1 122 ? -34.689 -18.977 23.353 1.00 55.75 122 VAL A O 1
ATOM 900 N N . ALA A 1 123 ? -34.635 -18.038 21.309 1.00 63.56 123 ALA A N 1
ATOM 901 C CA . ALA A 1 123 ? -34.743 -19.297 20.589 1.00 63.56 123 ALA A CA 1
ATOM 902 C C . ALA A 1 123 ? -33.496 -20.155 20.880 1.00 63.56 123 ALA A C 1
ATOM 904 O O . ALA A 1 123 ? -32.378 -19.626 20.847 1.00 63.56 123 ALA A O 1
ATOM 905 N N . PRO A 1 124 ? -33.649 -21.460 21.164 1.00 69.19 124 PRO A N 1
ATOM 906 C CA . PRO A 1 124 ? -32.505 -22.346 21.296 1.00 69.19 124 PRO A CA 1
ATOM 907 C C . PRO A 1 124 ? -31.723 -22.366 19.973 1.00 69.19 124 PRO A C 1
ATOM 909 O O . PRO A 1 124 ? -32.336 -22.307 18.902 1.00 69.19 124 PRO A O 1
ATOM 912 N N . PRO A 1 125 ? -30.381 -22.435 20.020 1.00 64.25 125 PRO A N 1
ATOM 913 C CA . PRO A 1 125 ? -29.573 -22.505 18.815 1.00 64.25 125 PRO A CA 1
ATOM 914 C C . PRO A 1 125 ? -30.006 -23.725 18.005 1.00 64.25 125 PRO A C 1
ATOM 916 O O . PRO A 1 125 ? -30.040 -24.844 18.521 1.00 64.25 125 PRO A O 1
ATOM 919 N N . ALA A 1 126 ? -30.364 -23.490 16.742 1.00 55.28 126 ALA A N 1
ATOM 920 C CA . ALA A 1 126 ? -30.614 -24.551 15.785 1.00 55.28 126 ALA A CA 1
ATOM 921 C C . ALA A 1 126 ? -29.421 -25.513 15.805 1.00 55.28 126 ALA A C 1
ATOM 923 O O . ALA A 1 126 ? -28.271 -25.106 15.613 1.00 55.28 126 ALA A O 1
ATOM 924 N N . ALA A 1 127 ? -29.713 -26.781 16.090 1.00 52.72 127 ALA A N 1
ATOM 925 C CA . ALA A 1 127 ? -28.761 -27.862 15.959 1.00 52.72 127 ALA A CA 1
ATOM 926 C C . ALA A 1 127 ? -28.166 -27.788 14.548 1.00 52.72 127 ALA A C 1
ATOM 928 O O . ALA A 1 127 ? -28.887 -27.818 13.553 1.00 52.72 127 ALA A O 1
ATOM 929 N N . SER A 1 128 ? -26.848 -27.605 14.475 1.00 51.22 128 SER A N 1
ATOM 930 C CA . SER A 1 128 ? -26.119 -27.706 13.220 1.00 51.22 128 SER A CA 1
ATOM 931 C C . SER A 1 128 ? -26.219 -29.143 12.725 1.00 51.22 128 SER A C 1
ATOM 933 O O . SER A 1 128 ? -25.457 -30.003 13.166 1.00 51.22 128 SER A O 1
ATOM 935 N N . ASP A 1 129 ? -27.125 -29.383 11.782 1.00 56.84 129 ASP A N 1
ATOM 936 C CA . ASP A 1 129 ? -27.045 -30.507 10.855 1.00 56.84 129 ASP A CA 1
ATOM 937 C C . ASP A 1 129 ? -25.824 -30.281 9.960 1.00 56.84 129 ASP A C 1
ATOM 939 O O . ASP A 1 129 ? -25.904 -29.761 8.847 1.00 56.84 129 ASP A O 1
ATOM 943 N N . ARG A 1 130 ? -24.645 -30.601 10.499 1.00 51.50 130 ARG A N 1
ATOM 944 C CA . ARG A 1 130 ? -23.405 -30.672 9.736 1.00 51.50 130 ARG A CA 1
ATOM 945 C C . ARG A 1 130 ? -23.474 -31.969 8.922 1.00 51.50 130 ARG A C 1
ATOM 947 O O . ARG A 1 130 ? -23.504 -33.039 9.533 1.00 51.50 130 ARG A O 1
ATOM 954 N N . PRO A 1 131 ? -23.511 -31.909 7.579 1.00 71.81 131 PRO A N 1
ATOM 955 C CA . PRO A 1 131 ? -23.465 -33.108 6.759 1.00 71.81 131 PRO A CA 1
ATOM 956 C C . PRO A 1 131 ? -22.198 -33.912 7.086 1.00 71.81 131 PRO A C 1
ATOM 958 O O . PRO A 1 131 ? -21.161 -33.307 7.390 1.00 71.81 131 PRO A O 1
ATOM 961 N N . PRO A 1 132 ? -22.264 -35.254 7.050 1.00 68.94 132 PRO A N 1
ATOM 962 C CA . PRO A 1 132 ? -21.098 -36.101 7.251 1.00 68.94 132 PRO A CA 1
ATOM 963 C C . PRO A 1 132 ? -20.004 -35.694 6.263 1.00 68.94 132 PRO A C 1
ATOM 965 O O . PRO A 1 132 ? -20.268 -35.513 5.076 1.00 68.94 132 PRO A O 1
ATOM 968 N N . ALA A 1 133 ? -18.795 -35.497 6.788 1.00 63.59 133 ALA A N 1
ATOM 969 C CA . ALA A 1 133 ? -17.635 -35.092 6.014 1.00 63.59 133 ALA A CA 1
ATOM 970 C C . ALA A 1 133 ? -17.455 -36.019 4.804 1.00 63.59 133 ALA A C 1
ATOM 972 O O . ALA A 1 133 ? -17.362 -37.238 4.964 1.00 63.59 133 ALA A O 1
ATOM 973 N N . GLU A 1 134 ? -17.414 -35.433 3.606 1.00 70.94 134 GLU A N 1
ATOM 974 C CA . GLU A 1 134 ? -17.004 -36.149 2.404 1.00 70.94 134 GLU A CA 1
ATOM 975 C C . GLU A 1 134 ? -15.601 -36.744 2.621 1.00 70.94 134 GLU A C 1
ATOM 977 O O . GLU A 1 134 ? -14.722 -36.068 3.172 1.00 70.94 134 GLU A O 1
ATOM 982 N N . PRO A 1 135 ? -15.379 -38.009 2.224 1.00 70.75 135 PRO A N 1
ATOM 983 C CA . PRO A 1 135 ? -14.076 -38.644 2.326 1.00 70.75 135 PRO A CA 1
ATOM 984 C C . PRO A 1 135 ? -13.060 -37.858 1.496 1.00 70.75 135 PRO A C 1
ATOM 986 O O . PRO A 1 135 ? -13.260 -37.623 0.303 1.00 70.75 135 PRO A O 1
ATOM 989 N N . GLN A 1 136 ? -11.975 -37.430 2.144 1.00 69.75 136 GLN A N 1
ATOM 990 C CA . GLN A 1 136 ? -10.899 -36.729 1.456 1.00 69.75 136 GLN A CA 1
ATOM 991 C C . GLN A 1 136 ? -10.277 -37.639 0.386 1.00 69.75 136 GLN A C 1
ATOM 993 O O . GLN A 1 136 ? -10.014 -38.810 0.675 1.00 69.75 136 GLN A O 1
ATOM 998 N N . PRO A 1 137 ? -10.032 -37.126 -0.833 1.00 74.00 137 PRO A N 1
ATOM 999 C CA . PRO A 1 137 ? -9.349 -37.876 -1.875 1.00 74.00 137 PRO A CA 1
ATOM 1000 C C . PRO A 1 137 ? -7.931 -38.237 -1.426 1.00 74.00 137 PRO A C 1
ATOM 1002 O O . PRO A 1 137 ? -7.205 -37.403 -0.881 1.00 74.00 137 PRO A O 1
ATOM 1005 N N . GLU A 1 138 ? -7.555 -39.495 -1.656 1.00 73.88 138 GLU A N 1
ATOM 1006 C CA . GLU A 1 138 ? -6.218 -40.003 -1.367 1.00 73.88 138 GLU A CA 1
ATOM 1007 C C . GLU A 1 138 ? -5.150 -39.161 -2.085 1.00 73.88 138 GLU A C 1
ATOM 1009 O O . GLU A 1 138 ? -5.330 -38.789 -3.252 1.00 73.88 138 GLU A O 1
ATOM 1014 N N . PRO A 1 139 ? -4.028 -38.850 -1.411 1.00 72.31 139 PRO A N 1
ATOM 1015 C CA . PRO A 1 139 ? -2.921 -38.165 -2.051 1.00 72.31 139 PRO A CA 1
ATOM 1016 C C . PRO A 1 139 ? -2.361 -39.035 -3.190 1.00 72.31 139 PRO A C 1
ATOM 1018 O O . PRO A 1 139 ? -2.227 -40.252 -3.026 1.00 72.31 139 PRO A O 1
ATOM 1021 N N . PRO A 1 140 ? -2.016 -38.440 -4.346 1.00 75.19 140 PRO A N 1
ATOM 1022 C CA . PRO A 1 140 ? -1.415 -39.186 -5.440 1.00 75.19 140 PRO A CA 1
ATOM 1023 C C . PRO A 1 140 ? -0.073 -39.804 -5.008 1.00 75.19 140 PRO A C 1
ATOM 1025 O O . PRO A 1 140 ? 0.620 -39.243 -4.152 1.00 75.19 140 PRO A O 1
ATOM 1028 N N . PRO A 1 141 ? 0.318 -40.949 -5.599 1.00 73.62 141 PRO A N 1
ATOM 1029 C CA . PRO A 1 141 ? 1.573 -41.612 -5.278 1.00 73.62 141 PRO A CA 1
ATOM 1030 C C . PRO A 1 141 ? 2.750 -40.671 -5.539 1.00 73.62 141 PRO A C 1
ATOM 1032 O O . PRO A 1 141 ? 2.813 -40.005 -6.575 1.00 73.62 141 PRO A O 1
ATOM 1035 N N . MET A 1 142 ? 3.676 -40.621 -4.578 1.00 58.31 142 MET A N 1
ATOM 1036 C CA . MET A 1 142 ? 4.885 -39.810 -4.671 1.00 58.31 142 MET A CA 1
ATOM 1037 C C . MET A 1 142 ? 5.643 -40.135 -5.960 1.00 58.31 142 MET A C 1
ATOM 1039 O O . MET A 1 142 ? 5.889 -41.300 -6.279 1.00 58.31 142 MET A O 1
ATOM 1043 N N . ALA A 1 143 ? 5.985 -39.081 -6.699 1.00 58.53 143 ALA A N 1
ATOM 1044 C CA . ALA A 1 143 ? 6.796 -39.170 -7.897 1.00 58.53 143 ALA A CA 1
ATOM 1045 C C . ALA A 1 143 ? 8.144 -39.820 -7.560 1.00 58.53 143 ALA A C 1
ATOM 1047 O O . ALA A 1 143 ? 8.815 -39.447 -6.600 1.00 58.53 143 ALA A O 1
ATOM 1048 N N . VAL A 1 144 ? 8.498 -40.817 -8.363 1.00 59.19 144 VAL A N 1
ATOM 1049 C CA . VAL A 1 144 ? 9.768 -41.534 -8.318 1.00 59.19 144 VAL A CA 1
ATOM 1050 C C . VAL A 1 144 ? 10.906 -40.540 -8.552 1.00 59.19 144 VAL A C 1
ATOM 1052 O O . VAL A 1 144 ? 10.869 -39.789 -9.526 1.00 59.19 144 VAL A O 1
ATOM 1055 N N . ASP A 1 145 ? 11.907 -40.565 -7.670 1.00 57.91 145 ASP A N 1
ATOM 1056 C CA . ASP A 1 145 ? 13.182 -39.864 -7.828 1.00 57.91 145 ASP A CA 1
ATOM 1057 C C . ASP A 1 145 ? 13.827 -40.254 -9.166 1.00 57.91 145 ASP A C 1
ATOM 1059 O O . ASP A 1 145 ? 14.412 -41.331 -9.323 1.00 57.91 145 ASP A O 1
ATOM 1063 N N . VAL A 1 146 ? 13.701 -39.378 -10.162 1.00 64.94 146 VAL A N 1
ATOM 1064 C CA . VAL A 1 146 ? 14.457 -39.478 -11.408 1.00 64.94 146 VAL A CA 1
ATOM 1065 C C . VAL A 1 146 ? 15.814 -38.844 -11.146 1.00 64.94 146 VAL A C 1
ATOM 1067 O O . VAL A 1 146 ? 15.931 -37.626 -11.011 1.00 64.94 146 VAL A O 1
ATOM 1070 N N . ALA A 1 147 ? 16.840 -39.690 -11.058 1.00 70.56 147 ALA A N 1
ATOM 1071 C CA . ALA A 1 147 ? 18.224 -39.261 -10.926 1.00 70.56 147 ALA A CA 1
ATOM 1072 C C . ALA A 1 147 ? 18.572 -38.227 -12.020 1.00 70.56 147 ALA A C 1
ATOM 1074 O O . ALA A 1 147 ? 18.302 -38.476 -13.201 1.00 70.56 147 ALA A O 1
ATOM 1075 N N . PRO A 1 148 ? 19.159 -37.071 -11.659 1.00 68.19 148 PRO A N 1
ATOM 1076 C CA . PRO A 1 148 ? 19.493 -36.035 -12.623 1.00 68.19 148 PRO A CA 1
ATOM 1077 C C . PRO A 1 148 ? 20.528 -36.559 -13.623 1.00 68.19 148 PRO A C 1
ATOM 1079 O O . PRO A 1 148 ? 21.546 -37.144 -13.248 1.00 68.19 148 PRO A O 1
ATOM 1082 N N . ALA A 1 149 ? 20.249 -36.351 -14.911 1.00 75.06 149 ALA A N 1
ATOM 1083 C CA . ALA A 1 149 ? 21.159 -36.713 -15.987 1.00 75.06 149 ALA A CA 1
ATOM 1084 C C . ALA A 1 149 ? 22.505 -35.968 -15.838 1.00 75.06 149 ALA A C 1
ATOM 1086 O O . ALA A 1 149 ? 22.514 -34.796 -15.447 1.00 75.06 149 ALA A O 1
ATOM 1087 N N . PRO A 1 150 ? 23.640 -36.617 -16.153 1.00 75.12 150 PRO A N 1
ATOM 1088 C CA . PRO A 1 150 ? 24.952 -35.986 -16.090 1.00 75.12 150 PRO A CA 1
ATOM 1089 C C . PRO A 1 150 ? 25.022 -34.793 -17.049 1.00 75.12 150 PRO A C 1
ATOM 1091 O O . PRO A 1 150 ? 24.673 -34.900 -18.226 1.00 75.12 150 PRO A O 1
ATOM 1094 N N . LEU A 1 151 ? 25.474 -33.651 -16.526 1.00 75.19 151 LEU A N 1
ATOM 1095 C CA . LEU A 1 151 ? 25.689 -32.436 -17.305 1.00 75.19 151 LEU A CA 1
ATOM 1096 C C . LEU A 1 151 ? 26.741 -32.681 -18.403 1.00 75.19 151 LEU A C 1
ATOM 1098 O O . LEU A 1 151 ? 27.754 -33.337 -18.137 1.00 75.19 151 LEU A O 1
ATOM 1102 N N . PRO A 1 152 ? 26.534 -32.152 -19.622 1.00 80.62 152 PRO A N 1
ATOM 1103 C CA . PRO A 1 152 ? 27.531 -32.225 -20.678 1.00 80.62 152 PRO A CA 1
ATOM 1104 C C . PRO A 1 152 ? 28.798 -31.435 -20.295 1.00 80.62 152 PRO A C 1
ATOM 1106 O O . PRO A 1 152 ? 28.718 -30.457 -19.544 1.00 80.62 152 PRO A O 1
ATOM 1109 N N . PRO A 1 153 ? 29.974 -31.847 -20.799 1.00 83.19 153 PRO A N 1
ATOM 1110 C CA . PRO A 1 153 ? 31.229 -31.153 -20.543 1.00 83.19 153 PRO A CA 1
ATOM 1111 C C . PRO A 1 153 ? 31.187 -29.715 -21.092 1.00 83.19 153 PRO A C 1
ATOM 1113 O O . PRO A 1 153 ? 30.593 -29.485 -22.148 1.00 83.19 153 PRO A O 1
ATOM 1116 N N . PRO A 1 154 ? 31.813 -28.747 -20.398 1.00 75.81 154 PRO A N 1
ATOM 1117 C CA . PRO A 1 154 ? 31.814 -27.353 -20.819 1.00 75.81 154 PRO A CA 1
ATOM 1118 C C . PRO A 1 154 ? 32.541 -27.193 -22.158 1.00 75.81 154 PRO A C 1
ATOM 1120 O O . PRO A 1 154 ? 33.669 -27.662 -22.327 1.00 75.81 154 PRO A O 1
ATOM 1123 N N . GLU A 1 155 ? 31.890 -26.517 -23.104 1.00 75.56 155 GLU A N 1
ATOM 1124 C CA . GLU A 1 155 ? 32.494 -26.162 -24.386 1.00 75.56 155 GLU A CA 1
ATOM 1125 C C . GLU A 1 155 ? 33.682 -25.198 -24.188 1.00 75.56 155 GLU A C 1
ATOM 1127 O O . GLU A 1 155 ? 33.652 -24.339 -23.297 1.00 75.56 155 GLU A O 1
ATOM 1132 N N . PRO A 1 156 ? 34.746 -25.321 -25.005 1.00 71.56 156 PRO A N 1
ATOM 1133 C CA . PRO A 1 156 ? 35.909 -24.449 -24.925 1.00 71.56 156 PRO A CA 1
ATOM 1134 C C . PRO A 1 156 ? 35.522 -23.008 -25.273 1.00 71.56 156 PRO A C 1
ATOM 1136 O O . PRO A 1 156 ? 35.046 -22.722 -26.371 1.00 71.56 156 PRO A O 1
ATOM 1139 N N . GLN A 1 157 ? 35.742 -22.090 -24.328 1.00 67.00 157 GLN A N 1
ATOM 1140 C CA . GLN A 1 157 ? 35.468 -20.673 -24.546 1.00 67.00 157 GLN A CA 1
ATOM 1141 C C . GLN A 1 157 ? 36.430 -20.075 -25.587 1.00 67.00 157 GLN A C 1
ATOM 1143 O O . GLN A 1 157 ? 37.634 -20.345 -25.531 1.00 67.00 157 GLN A O 1
ATOM 1148 N N . P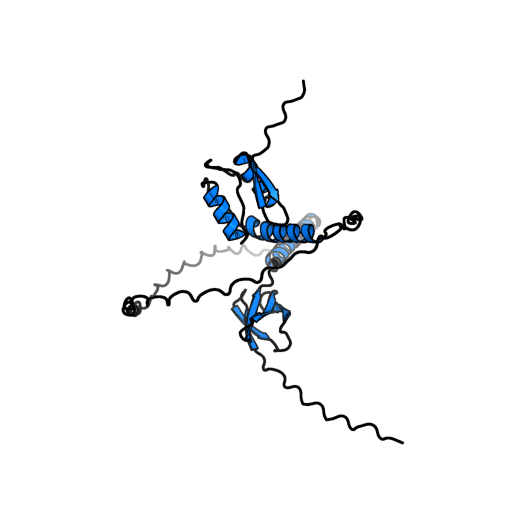RO A 1 158 ? 35.931 -19.244 -26.519 1.00 68.06 158 PRO A N 1
ATOM 1149 C CA . PRO A 1 158 ? 36.766 -18.562 -27.495 1.00 68.06 158 PRO A CA 1
ATOM 1150 C C . PRO A 1 158 ? 37.700 -17.565 -26.801 1.00 68.06 158 PRO A C 1
ATOM 1152 O O . PRO A 1 158 ? 37.279 -16.737 -25.993 1.00 68.06 158 PRO A O 1
ATOM 1155 N N . THR A 1 159 ? 38.984 -17.645 -27.135 1.00 68.12 159 THR A N 1
ATOM 1156 C CA . THR A 1 159 ? 40.029 -16.729 -26.680 1.00 68.12 159 THR A CA 1
ATOM 1157 C C . THR A 1 159 ? 39.703 -15.302 -27.116 1.00 68.12 159 THR A C 1
ATOM 1159 O O . THR A 1 159 ? 39.545 -15.022 -28.305 1.00 68.12 159 THR A O 1
ATOM 1162 N N . ALA A 1 160 ? 39.599 -14.394 -26.144 1.00 59.59 160 ALA A N 1
ATOM 1163 C CA . ALA A 1 160 ? 39.349 -12.981 -26.396 1.00 59.59 160 ALA A CA 1
ATOM 1164 C C . ALA A 1 160 ? 40.484 -12.366 -27.244 1.00 59.59 160 ALA A C 1
ATOM 1166 O O . ALA A 1 160 ? 41.658 -12.655 -26.990 1.00 59.59 160 ALA A O 1
ATOM 1167 N N . PRO A 1 161 ? 40.169 -11.514 -28.236 1.00 63.16 161 PRO A N 1
ATOM 1168 C CA . PRO A 1 161 ? 41.186 -10.836 -29.025 1.00 63.16 161 PRO A CA 1
ATOM 1169 C C . PRO A 1 161 ? 41.967 -9.840 -28.162 1.00 63.16 161 PRO A C 1
ATOM 1171 O O . PRO A 1 161 ? 41.400 -9.083 -27.373 1.00 63.16 161 PRO A O 1
ATOM 1174 N N . THR A 1 162 ? 43.286 -9.832 -28.337 1.00 58.59 162 THR A N 1
ATOM 1175 C CA . THR A 1 162 ? 44.196 -8.858 -27.734 1.00 58.59 162 THR A CA 1
ATOM 1176 C C . THR A 1 162 ? 43.895 -7.467 -28.291 1.00 58.59 162 THR A C 1
ATOM 1178 O O . THR A 1 162 ? 44.194 -7.174 -29.446 1.00 58.59 162 THR A O 1
ATOM 1181 N N . VAL A 1 163 ? 43.287 -6.611 -27.471 1.00 55.00 163 VAL A N 1
ATOM 1182 C CA . VAL A 1 163 ? 43.060 -5.197 -27.787 1.00 55.00 163 VAL A CA 1
ATOM 1183 C C . VAL A 1 163 ? 44.320 -4.414 -27.426 1.00 55.00 163 VAL A C 1
ATOM 1185 O O . VAL A 1 163 ? 44.661 -4.273 -26.253 1.00 55.00 163 VAL A O 1
ATOM 1188 N N . THR A 1 164 ? 45.025 -3.912 -28.437 1.00 56.38 164 THR A N 1
ATOM 1189 C CA . THR A 1 164 ? 46.097 -2.926 -28.267 1.00 56.38 164 THR A CA 1
ATOM 1190 C C . THR A 1 164 ? 45.453 -1.563 -28.024 1.00 56.38 164 THR A C 1
ATOM 1192 O O . THR A 1 164 ? 44.808 -1.015 -28.913 1.00 56.38 164 THR A O 1
ATOM 1195 N N . LEU A 1 165 ? 45.578 -1.041 -26.805 1.00 49.38 165 LEU A N 1
ATOM 1196 C CA . LEU A 1 165 ? 45.080 0.286 -26.444 1.00 49.38 165 LEU A CA 1
ATOM 1197 C C . LEU A 1 165 ? 46.094 1.346 -26.889 1.00 49.38 165 LEU A C 1
ATOM 1199 O O . LEU A 1 165 ? 47.233 1.341 -26.422 1.00 49.38 165 LEU A O 1
ATOM 1203 N N . GLU A 1 166 ? 45.680 2.249 -27.779 1.00 59.72 166 GLU A N 1
ATOM 1204 C CA . GLU A 1 166 ? 46.426 3.483 -28.037 1.00 59.72 166 GLU A CA 1
ATOM 1205 C C . GLU A 1 166 ? 46.335 4.427 -26.819 1.00 59.72 166 GLU A C 1
ATOM 1207 O O . GLU A 1 166 ? 45.294 4.468 -26.152 1.00 59.72 166 GLU A O 1
ATOM 1212 N N . PRO A 1 167 ? 47.405 5.182 -26.495 1.00 62.22 167 PRO A N 1
ATOM 1213 C CA . PRO A 1 167 ? 47.415 6.106 -25.365 1.00 62.22 167 PRO A CA 1
ATOM 1214 C C . PRO A 1 167 ? 46.389 7.231 -25.554 1.00 62.22 167 PRO A C 1
ATOM 1216 O O . PRO A 1 167 ? 46.506 8.054 -26.457 1.00 62.22 167 PRO A O 1
ATOM 1219 N N . TYR A 1 168 ? 45.384 7.265 -24.682 1.00 61.34 168 TYR A N 1
ATOM 1220 C CA . TYR A 1 168 ? 44.374 8.319 -24.630 1.00 61.34 168 TYR A CA 1
ATOM 1221 C C . TYR A 1 168 ? 44.956 9.567 -23.947 1.00 61.34 168 TYR A C 1
ATOM 1223 O O . TYR A 1 168 ? 45.245 9.533 -22.749 1.00 61.34 168 TYR A O 1
ATOM 1231 N N . GLU A 1 169 ? 45.124 10.665 -24.689 1.00 61.88 169 GLU A N 1
ATOM 1232 C CA . GLU A 1 169 ? 45.389 11.990 -24.116 1.00 61.88 169 GLU A CA 1
ATOM 1233 C C . GLU A 1 169 ? 44.065 12.595 -23.608 1.00 61.88 169 GLU A C 1
ATOM 1235 O O . GLU A 1 169 ? 43.137 12.790 -24.397 1.00 61.88 169 GLU A O 1
ATOM 1240 N N . PRO A 1 170 ? 43.922 12.865 -22.297 1.00 55.00 170 PRO A N 1
ATOM 1241 C CA . PRO A 1 170 ? 42.680 13.390 -21.749 1.00 55.00 170 PRO A CA 1
ATOM 1242 C C . PRO A 1 170 ? 42.515 14.878 -22.077 1.00 55.00 170 PRO A C 1
ATOM 1244 O O . PRO A 1 170 ? 43.325 15.712 -21.670 1.00 55.00 170 PRO A O 1
ATOM 1247 N N . ASP A 1 171 ? 41.415 15.211 -22.752 1.00 65.81 171 ASP A N 1
ATOM 1248 C CA . ASP A 1 171 ? 40.945 16.589 -22.903 1.00 65.81 171 ASP A CA 1
ATOM 1249 C C . ASP A 1 171 ? 40.712 17.248 -21.523 1.00 65.81 171 ASP A C 1
ATOM 1251 O O . ASP A 1 171 ? 40.248 16.585 -20.583 1.00 65.81 171 ASP A O 1
ATOM 1255 N N . PRO A 1 172 ? 40.995 18.556 -21.366 1.00 64.75 172 PRO A N 1
ATOM 1256 C CA . PRO A 1 172 ? 40.865 19.258 -20.097 1.00 64.75 172 PRO A CA 1
ATOM 1257 C C . PRO A 1 172 ? 39.414 19.238 -19.598 1.00 64.75 172 PRO A C 1
ATOM 1259 O O . PRO A 1 172 ? 38.503 19.830 -20.180 1.00 64.75 172 PRO A O 1
ATOM 1262 N N . VAL A 1 173 ? 39.227 18.538 -18.477 1.00 59.38 173 VAL A N 1
ATOM 1263 C CA . VAL A 1 173 ? 37.948 18.290 -17.809 1.00 59.38 173 VAL A CA 1
ATOM 1264 C C . VAL A 1 173 ? 37.274 19.611 -17.443 1.00 59.38 173 VAL A C 1
ATOM 1266 O O . VAL A 1 173 ? 37.674 20.312 -16.512 1.00 59.38 173 VAL A O 1
ATOM 1269 N N . ARG A 1 174 ? 36.194 19.936 -18.154 1.00 57.19 174 ARG A N 1
ATOM 1270 C CA . ARG A 1 174 ? 35.232 20.948 -17.716 1.00 57.19 174 ARG A CA 1
ATOM 1271 C C . ARG A 1 174 ? 34.489 20.373 -16.499 1.00 57.19 174 ARG A C 1
ATOM 1273 O O . ARG A 1 174 ? 33.940 19.277 -16.626 1.00 57.19 174 ARG A O 1
ATOM 1280 N N . PRO A 1 175 ? 34.463 21.050 -15.334 1.00 54.56 175 PRO A N 1
ATOM 1281 C CA . PRO A 1 175 ? 33.773 20.528 -14.160 1.00 54.56 175 PRO A CA 1
ATOM 1282 C C . PRO A 1 175 ? 32.299 20.282 -14.514 1.00 54.56 175 PRO A C 1
ATOM 1284 O O . PRO A 1 175 ? 31.659 21.179 -15.078 1.00 54.56 175 PRO A O 1
ATOM 1287 N N . PRO A 1 176 ? 31.761 19.075 -14.256 1.00 51.22 176 PRO A N 1
ATOM 1288 C CA . PRO A 1 176 ? 30.383 18.766 -14.588 1.00 51.22 176 PRO A CA 1
ATOM 1289 C C . PRO A 1 176 ? 29.479 19.709 -13.802 1.00 51.22 176 PRO A C 1
ATOM 1291 O O . PRO A 1 176 ? 29.575 19.811 -12.580 1.00 51.22 176 PRO A O 1
ATOM 1294 N N . ALA A 1 177 ? 28.605 20.415 -14.517 1.00 49.56 177 ALA A N 1
ATOM 1295 C CA . ALA A 1 177 ? 27.538 21.172 -13.893 1.00 49.56 177 ALA A CA 1
ATOM 1296 C C . ALA A 1 177 ? 26.693 20.193 -13.070 1.00 49.56 177 ALA A C 1
ATOM 1298 O O . ALA A 1 177 ? 26.058 19.292 -13.622 1.00 49.56 177 ALA A O 1
ATOM 1299 N N . THR A 1 178 ? 26.731 20.343 -11.748 1.00 49.66 178 THR A N 1
ATOM 1300 C CA . THR A 1 178 ? 25.948 19.555 -10.801 1.00 49.66 178 THR A CA 1
ATOM 1301 C C . THR A 1 178 ? 24.474 19.882 -11.016 1.00 49.66 178 THR A C 1
ATOM 1303 O O . THR A 1 178 ? 23.929 20.808 -10.419 1.00 49.66 178 THR A O 1
ATOM 1306 N N . ALA A 1 179 ? 23.820 19.162 -11.926 1.00 44.22 179 ALA A N 1
ATOM 1307 C CA . ALA A 1 179 ? 22.374 19.209 -12.025 1.00 44.22 179 ALA A CA 1
ATOM 1308 C C . ALA A 1 179 ? 21.800 18.664 -10.701 1.00 44.22 179 ALA A C 1
ATOM 1310 O O . ALA A 1 179 ? 22.220 17.584 -10.265 1.00 44.22 179 ALA A O 1
ATOM 1311 N N . PRO A 1 180 ? 20.873 19.378 -10.035 1.00 45.47 180 PRO A N 1
ATOM 1312 C CA . PRO A 1 180 ? 20.173 18.826 -8.881 1.00 45.47 180 PRO A CA 1
ATOM 1313 C C . PRO A 1 180 ? 19.484 17.530 -9.326 1.00 45.47 180 PRO A C 1
ATOM 1315 O O . PRO A 1 180 ? 18.945 17.481 -10.429 1.00 45.47 180 PRO A O 1
ATOM 1318 N N . ARG A 1 181 ? 19.556 16.464 -8.518 1.00 44.97 181 ARG A N 1
ATOM 1319 C CA . ARG A 1 181 ? 18.963 15.145 -8.809 1.00 44.97 181 ARG A CA 1
ATOM 1320 C C . ARG A 1 181 ? 17.532 15.074 -8.236 1.00 44.97 181 ARG A C 1
ATOM 1322 O O . ARG A 1 181 ? 17.376 14.616 -7.110 1.00 44.97 181 ARG A O 1
ATOM 1329 N N . PRO A 1 182 ? 16.472 15.469 -8.970 1.00 50.53 182 PRO A N 1
ATOM 1330 C CA . PRO A 1 182 ? 15.081 15.383 -8.501 1.00 50.53 182 PRO A CA 1
ATOM 1331 C C . PRO A 1 182 ? 14.560 13.941 -8.366 1.00 50.53 182 PRO A C 1
ATOM 1333 O O . PRO A 1 182 ? 13.468 13.719 -7.849 1.00 50.53 182 PRO A O 1
ATOM 1336 N N . THR A 1 183 ? 15.306 12.947 -8.853 1.00 53.44 183 THR A N 1
ATOM 1337 C CA . THR A 1 183 ? 14.892 11.539 -8.861 1.00 53.44 183 THR A CA 1
ATOM 1338 C C . THR A 1 183 ? 15.070 10.843 -7.514 1.00 53.44 183 THR A C 1
ATOM 1340 O O . THR A 1 183 ? 14.270 9.965 -7.199 1.00 53.44 183 THR A O 1
ATOM 1343 N N . ALA A 1 184 ? 16.050 11.254 -6.701 1.00 51.47 184 ALA A N 1
ATOM 1344 C CA . ALA A 1 184 ? 16.266 10.681 -5.371 1.00 51.47 184 ALA A CA 1
ATOM 1345 C C . ALA A 1 184 ? 15.122 11.059 -4.413 1.00 51.47 184 ALA A C 1
ATOM 1347 O O . ALA A 1 184 ? 14.518 10.182 -3.805 1.00 51.47 184 ALA A O 1
ATOM 1348 N N . ASP A 1 185 ? 14.724 12.335 -4.387 1.00 59.16 185 ASP A N 1
ATOM 1349 C CA . ASP A 1 185 ? 13.615 12.810 -3.545 1.00 59.16 185 ASP A CA 1
ATOM 1350 C C . ASP A 1 185 ? 12.277 12.139 -3.886 1.00 59.16 185 ASP A C 1
ATOM 1352 O O . ASP A 1 185 ? 11.460 11.865 -3.006 1.00 59.16 185 ASP A O 1
ATOM 1356 N N . LEU A 1 186 ? 12.028 11.857 -5.169 1.00 66.88 186 LEU A N 1
ATOM 1357 C CA . LEU A 1 186 ? 10.814 11.163 -5.602 1.00 66.88 186 LEU A CA 1
ATOM 1358 C C . LEU A 1 186 ? 10.809 9.682 -5.210 1.00 66.88 186 LEU A C 1
ATOM 1360 O O . LEU A 1 186 ? 9.742 9.165 -4.872 1.00 66.88 186 LEU A O 1
ATOM 1364 N N . ALA A 1 187 ? 11.966 9.014 -5.247 1.00 61.22 187 ALA A N 1
ATOM 1365 C CA . ALA A 1 187 ? 12.109 7.639 -4.779 1.00 61.22 187 ALA A CA 1
ATOM 1366 C C . ALA A 1 187 ? 11.871 7.560 -3.265 1.00 61.22 187 ALA A C 1
ATOM 1368 O O . ALA A 1 187 ? 10.992 6.815 -2.832 1.00 61.22 187 ALA A O 1
ATOM 1369 N N . VAL A 1 188 ? 12.526 8.432 -2.492 1.00 63.44 188 VAL A N 1
ATOM 1370 C CA . VAL A 1 188 ? 12.365 8.527 -1.031 1.00 63.44 188 VAL A CA 1
ATOM 1371 C C . VAL A 1 188 ? 10.900 8.779 -0.658 1.00 63.44 188 VAL A C 1
ATOM 1373 O O . VAL A 1 188 ? 10.316 8.008 0.097 1.00 63.44 188 VAL A O 1
ATOM 1376 N N . ARG A 1 189 ? 10.226 9.751 -1.293 1.00 70.19 189 ARG A N 1
ATOM 1377 C CA . ARG A 1 189 ? 8.793 10.028 -1.044 1.00 70.19 189 ARG A CA 1
ATOM 1378 C C . ARG A 1 189 ? 7.842 8.895 -1.442 1.00 70.19 189 ARG A C 1
ATOM 1380 O O . ARG A 1 189 ? 6.674 8.897 -1.034 1.00 70.19 189 ARG A O 1
ATOM 1387 N N . ARG A 1 190 ? 8.259 7.992 -2.334 1.00 70.38 190 ARG A N 1
ATOM 1388 C CA . ARG A 1 190 ? 7.462 6.823 -2.740 1.00 70.38 190 ARG A CA 1
ATOM 1389 C C . ARG A 1 190 ? 7.592 5.708 -1.712 1.00 70.38 190 ARG A C 1
ATOM 1391 O O . ARG A 1 190 ? 6.577 5.106 -1.367 1.00 70.38 190 ARG A O 1
ATOM 1398 N N . ILE A 1 191 ? 8.813 5.497 -1.232 1.00 63.69 191 ILE A N 1
ATOM 1399 C CA . ILE A 1 191 ? 9.149 4.568 -0.158 1.00 63.69 191 ILE A CA 1
ATOM 1400 C C . ILE A 1 191 ? 8.403 5.007 1.112 1.00 63.69 191 ILE A C 1
ATOM 1402 O O . ILE A 1 191 ? 7.575 4.248 1.611 1.00 63.69 191 ILE A O 1
ATOM 1406 N N . GLU A 1 192 ? 8.533 6.275 1.531 1.00 68.12 192 GLU A N 1
ATOM 1407 C CA . GLU A 1 192 ? 7.846 6.853 2.706 1.00 68.12 192 GLU A CA 1
ATOM 1408 C C . GLU A 1 192 ? 6.320 6.659 2.678 1.00 68.12 192 GLU A C 1
ATOM 1410 O O . GLU A 1 192 ? 5.724 6.230 3.663 1.00 68.12 192 GLU A O 1
ATOM 1415 N N . ARG A 1 193 ? 5.664 6.909 1.535 1.00 71.25 193 ARG A N 1
ATOM 1416 C CA . ARG A 1 193 ? 4.202 6.738 1.419 1.00 71.25 193 ARG A CA 1
ATOM 1417 C C . ARG A 1 193 ? 3.747 5.287 1.534 1.00 71.25 193 ARG A C 1
ATOM 1419 O O . ARG A 1 193 ? 2.652 5.030 2.027 1.00 71.25 193 ARG A O 1
ATOM 1426 N N . ARG A 1 194 ? 4.544 4.345 1.029 1.00 65.38 194 ARG A N 1
ATOM 1427 C CA . ARG A 1 194 ? 4.229 2.912 1.086 1.00 65.38 194 ARG A CA 1
ATOM 1428 C C . ARG A 1 194 ? 4.465 2.364 2.493 1.00 65.38 194 ARG A C 1
ATOM 1430 O O . ARG A 1 194 ? 3.659 1.586 2.994 1.00 65.38 194 ARG A O 1
ATOM 1437 N N . LEU A 1 195 ? 5.523 2.847 3.132 1.00 62.31 195 LEU A N 1
ATOM 1438 C CA . LEU A 1 195 ? 5.882 2.606 4.522 1.00 62.31 195 LEU A CA 1
ATOM 1439 C C . LEU A 1 195 ? 4.756 3.057 5.484 1.00 62.31 195 LEU A C 1
ATOM 1441 O O . LEU A 1 195 ? 4.261 2.237 6.258 1.00 62.31 195 LEU A O 1
ATOM 1445 N N . ASP A 1 196 ? 4.290 4.312 5.396 1.00 63.72 196 ASP A N 1
ATOM 1446 C CA . ASP A 1 196 ? 3.284 4.872 6.329 1.00 63.72 196 ASP A CA 1
ATOM 1447 C C . ASP A 1 196 ? 1.944 4.123 6.260 1.00 63.72 196 ASP A C 1
ATOM 1449 O O . ASP A 1 196 ? 1.302 3.859 7.283 1.00 63.72 196 ASP A O 1
ATOM 1453 N N . ALA A 1 197 ? 1.540 3.724 5.050 1.00 65.06 197 ALA A N 1
ATOM 1454 C CA . ALA A 1 197 ? 0.319 2.955 4.831 1.00 65.06 197 ALA A CA 1
ATOM 1455 C C . ALA A 1 197 ? 0.366 1.564 5.481 1.00 65.06 197 ALA A C 1
ATOM 1457 O O . ALA A 1 197 ? -0.679 1.031 5.848 1.00 65.06 197 ALA A O 1
ATOM 1458 N N . THR A 1 198 ? 1.558 0.980 5.628 1.00 63.38 198 THR A N 1
ATOM 1459 C CA . THR A 1 198 ? 1.714 -0.406 6.083 1.00 63.38 198 THR A CA 1
ATOM 1460 C C . THR A 1 198 ? 1.999 -0.486 7.588 1.00 63.38 198 THR A C 1
ATOM 1462 O O . THR A 1 198 ? 1.481 -1.375 8.266 1.00 63.38 198 THR A O 1
ATOM 1465 N N . LEU A 1 199 ? 2.736 0.484 8.148 1.00 61.62 199 LEU A N 1
ATOM 1466 C CA . LEU A 1 199 ? 3.016 0.536 9.590 1.00 61.62 199 LEU A CA 1
ATOM 1467 C C . LEU A 1 199 ? 1.843 1.029 10.440 1.00 61.62 199 LEU A C 1
ATOM 1469 O O . LEU A 1 199 ? 1.734 0.617 11.590 1.00 61.62 199 LEU A O 1
ATOM 1473 N N . SER A 1 200 ? 0.916 1.815 9.882 1.00 60.22 200 SER A N 1
ATOM 1474 C CA . SER A 1 200 ? -0.288 2.259 10.609 1.00 60.22 200 SER A CA 1
ATOM 1475 C C . SER A 1 200 ? -1.155 1.095 11.126 1.00 60.22 200 SER A C 1
ATOM 1477 O O . SER A 1 200 ? -1.926 1.266 12.068 1.00 60.22 200 SER A O 1
ATOM 1479 N N . SER A 1 201 ? -1.021 -0.097 10.534 1.00 59.78 201 SER A N 1
ATOM 1480 C CA . SER A 1 201 ? -1.715 -1.327 10.942 1.00 59.78 201 SER A CA 1
ATOM 1481 C C . SER A 1 201 ? -0.832 -2.348 11.665 1.00 59.78 201 SER A C 1
ATOM 1483 O O . SER A 1 201 ? -1.350 -3.358 12.143 1.00 59.78 201 SER A O 1
ATOM 1485 N N . TYR A 1 202 ? 0.485 -2.135 11.730 1.00 59.81 202 TYR A N 1
ATOM 1486 C CA . TYR A 1 202 ? 1.417 -3.145 12.224 1.00 59.81 202 TYR A CA 1
ATOM 1487 C C . TYR A 1 202 ? 1.669 -2.978 13.727 1.00 59.81 202 TYR A C 1
ATOM 1489 O O . TYR A 1 202 ? 2.425 -2.110 14.157 1.00 59.81 202 TYR A O 1
ATOM 1497 N N . GLN A 1 203 ? 1.033 -3.823 14.544 1.00 59.16 203 GLN A N 1
ATOM 1498 C CA . GLN A 1 203 ? 1.368 -3.962 15.963 1.00 59.16 203 GLN A CA 1
ATOM 1499 C C . GLN A 1 203 ? 2.435 -5.047 16.117 1.00 59.16 203 GLN A C 1
ATOM 1501 O O . GLN A 1 203 ? 2.146 -6.230 15.932 1.00 59.16 203 GLN A O 1
ATOM 1506 N N . MET A 1 204 ? 3.668 -4.661 16.457 1.00 58.12 204 MET A N 1
ATOM 1507 C CA . MET A 1 204 ? 4.713 -5.643 16.746 1.00 58.12 204 MET A CA 1
ATOM 1508 C C . MET A 1 204 ? 4.415 -6.384 18.061 1.00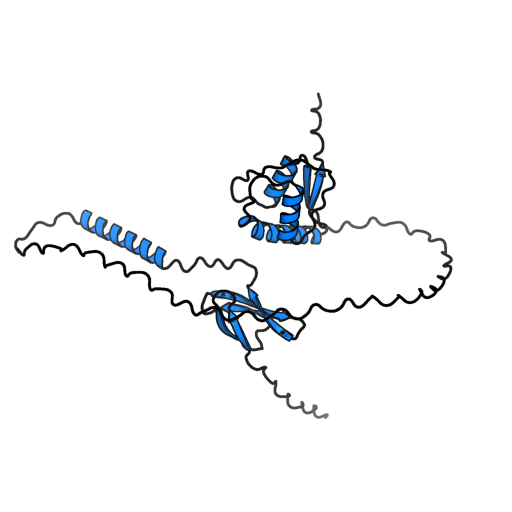 58.12 204 MET A C 1
ATOM 1510 O O . MET A 1 204 ? 4.193 -5.735 19.086 1.00 58.12 204 MET A O 1
ATOM 1514 N N . PRO A 1 205 ? 4.445 -7.730 18.079 1.00 54.09 205 PRO A N 1
ATOM 1515 C CA . PRO A 1 205 ? 4.390 -8.488 19.324 1.00 54.09 205 PRO A CA 1
ATOM 1516 C C . PRO A 1 205 ? 5.639 -8.209 20.177 1.00 54.09 205 PRO A C 1
ATOM 1518 O O . PRO A 1 205 ? 6.742 -8.029 19.660 1.00 54.09 205 PRO A O 1
ATOM 1521 N N . ALA A 1 206 ? 5.465 -8.161 21.499 1.00 53.56 206 ALA A N 1
ATOM 1522 C CA . ALA A 1 206 ? 6.500 -7.709 22.426 1.00 53.56 206 ALA A CA 1
ATOM 1523 C C . ALA A 1 206 ? 7.785 -8.567 22.386 1.00 53.56 206 ALA A C 1
ATOM 1525 O O . ALA A 1 206 ? 7.727 -9.791 22.471 1.00 53.56 206 ALA A O 1
ATOM 1526 N N . ALA A 1 207 ? 8.934 -7.876 22.346 1.00 59.88 207 ALA A N 1
ATOM 1527 C CA . ALA A 1 207 ? 10.312 -8.373 22.480 1.00 59.88 207 ALA A CA 1
ATOM 1528 C C . ALA A 1 207 ? 10.714 -9.511 21.518 1.00 59.88 207 ALA A C 1
ATOM 1530 O O . ALA A 1 207 ? 10.764 -10.680 21.899 1.00 59.88 207 ALA A O 1
ATOM 1531 N N . ARG A 1 208 ? 11.101 -9.142 20.291 1.00 71.12 208 ARG A N 1
ATOM 1532 C CA . ARG A 1 208 ? 11.779 -10.027 19.331 1.00 71.12 208 ARG A CA 1
ATOM 1533 C C . ARG A 1 208 ? 13.244 -9.620 19.128 1.00 71.12 208 ARG A C 1
ATOM 1535 O O . ARG A 1 208 ? 13.590 -8.455 19.341 1.00 71.12 208 ARG A O 1
ATOM 1542 N N . PRO A 1 209 ? 14.131 -10.552 18.732 1.00 77.81 209 PRO A N 1
ATOM 1543 C CA . PRO A 1 209 ? 15.483 -10.197 18.318 1.00 77.81 209 PRO A CA 1
ATOM 1544 C C . PRO A 1 209 ? 15.438 -9.245 17.113 1.00 77.81 209 PRO A C 1
ATOM 1546 O O . PRO A 1 209 ? 14.615 -9.405 16.213 1.00 77.81 209 PRO A O 1
ATOM 1549 N N . LEU A 1 210 ? 16.350 -8.268 17.078 1.00 74.44 210 LEU A N 1
ATOM 1550 C CA . LEU A 1 210 ? 16.381 -7.208 16.060 1.00 74.44 210 LEU A CA 1
ATOM 1551 C C . LEU A 1 210 ? 16.367 -7.754 14.624 1.00 74.44 210 LEU A C 1
ATOM 1553 O O . LEU A 1 210 ? 15.729 -7.177 13.753 1.00 74.44 210 LEU A O 1
ATOM 1557 N N . ARG A 1 211 ? 17.025 -8.894 14.381 1.00 76.12 211 ARG A N 1
ATOM 1558 C CA . ARG A 1 211 ? 17.029 -9.546 13.064 1.00 76.12 211 ARG A CA 1
ATOM 1559 C C . ARG A 1 211 ? 15.647 -10.006 12.611 1.00 76.12 211 ARG A C 1
ATOM 1561 O O . ARG A 1 211 ? 15.347 -9.871 11.435 1.00 76.12 211 ARG A O 1
ATOM 1568 N N . GLU A 1 212 ? 14.825 -10.532 13.516 1.00 79.69 212 GLU A N 1
ATOM 1569 C CA . GLU A 1 212 ? 13.455 -10.943 13.184 1.00 79.69 212 GLU A CA 1
ATOM 1570 C C . GLU A 1 212 ? 12.570 -9.721 12.944 1.00 79.69 212 GLU A C 1
ATOM 1572 O O . GLU A 1 212 ? 11.837 -9.690 11.966 1.00 79.69 212 GLU A O 1
ATOM 1577 N N . ALA A 1 213 ? 12.701 -8.679 13.773 1.00 76.38 213 ALA A N 1
ATOM 1578 C CA . ALA A 1 213 ? 11.972 -7.427 13.566 1.00 76.38 213 ALA A CA 1
ATOM 1579 C C . ALA A 1 213 ? 12.332 -6.762 12.224 1.00 76.38 213 ALA A C 1
ATOM 1581 O O . ALA A 1 213 ? 11.462 -6.224 11.544 1.00 76.38 213 ALA A O 1
ATOM 1582 N N . ILE A 1 214 ? 13.606 -6.822 11.826 1.00 77.62 214 ILE A N 1
ATOM 1583 C CA . ILE A 1 214 ? 14.059 -6.317 10.528 1.00 77.62 214 ILE A CA 1
ATOM 1584 C C . ILE A 1 214 ? 13.554 -7.200 9.390 1.00 77.62 214 ILE A C 1
ATOM 1586 O O . ILE A 1 214 ? 13.072 -6.650 8.413 1.00 77.62 214 ILE A O 1
ATOM 1590 N N . ALA A 1 215 ? 13.592 -8.528 9.516 1.00 81.69 215 ALA A N 1
ATOM 1591 C CA . ALA A 1 215 ? 13.048 -9.425 8.495 1.00 81.69 215 ALA A CA 1
ATOM 1592 C C . ALA A 1 215 ? 11.537 -9.210 8.281 1.00 81.69 215 ALA A C 1
ATOM 1594 O O . ALA A 1 215 ? 11.083 -9.152 7.140 1.00 81.69 215 ALA A O 1
ATOM 1595 N N . ASP A 1 216 ? 10.774 -9.021 9.362 1.00 79.88 216 ASP A N 1
ATOM 1596 C CA . ASP A 1 216 ? 9.349 -8.687 9.296 1.00 79.88 216 ASP A CA 1
ATOM 1597 C C . ASP A 1 216 ? 9.134 -7.340 8.576 1.00 79.88 216 ASP A C 1
ATOM 1599 O O . ASP A 1 216 ? 8.239 -7.216 7.741 1.00 79.88 216 ASP A O 1
ATOM 1603 N N . LEU A 1 217 ? 9.978 -6.334 8.849 1.00 76.19 217 LEU A N 1
ATOM 1604 C CA . LEU A 1 217 ? 9.957 -5.057 8.130 1.00 76.19 217 LEU A CA 1
ATOM 1605 C C . LEU A 1 217 ? 10.339 -5.227 6.652 1.00 76.19 217 LEU A C 1
ATOM 1607 O O . LEU A 1 217 ? 9.660 -4.680 5.793 1.00 76.19 217 LEU A O 1
ATOM 1611 N N . GLU A 1 218 ? 11.374 -5.993 6.318 1.00 82.25 218 GLU A N 1
ATOM 1612 C CA . GLU A 1 218 ? 11.762 -6.253 4.925 1.00 82.25 218 GLU A CA 1
ATOM 1613 C C . GLU A 1 218 ? 10.628 -6.914 4.132 1.00 82.25 218 GLU A C 1
ATOM 1615 O O . GLU A 1 218 ? 10.349 -6.504 3.003 1.00 82.25 218 GLU A O 1
ATOM 1620 N N . ASP A 1 219 ? 9.936 -7.891 4.725 1.00 79.25 219 ASP A N 1
ATOM 1621 C CA . ASP A 1 219 ? 8.803 -8.575 4.091 1.00 79.25 219 ASP A CA 1
ATOM 1622 C C . ASP A 1 219 ? 7.607 -7.628 3.903 1.00 79.25 219 ASP A C 1
ATOM 1624 O O . ASP A 1 219 ? 7.012 -7.541 2.821 1.00 79.25 219 ASP A O 1
ATOM 1628 N N . LEU A 1 220 ? 7.316 -6.827 4.930 1.00 73.75 220 LEU A N 1
ATOM 1629 C CA . LEU A 1 220 ? 6.243 -5.837 4.924 1.00 73.75 220 LEU A CA 1
ATOM 1630 C C . LEU A 1 220 ? 6.476 -4.734 3.875 1.00 73.75 220 LEU A C 1
ATOM 1632 O O . LEU A 1 220 ? 5.536 -4.255 3.237 1.00 73.75 220 LEU A O 1
ATOM 1636 N N . LEU A 1 221 ? 7.735 -4.357 3.660 1.00 71.44 221 LEU A N 1
ATOM 1637 C CA . LEU A 1 221 ? 8.135 -3.280 2.753 1.00 71.44 221 LEU A CA 1
ATOM 1638 C C . LEU A 1 221 ? 8.475 -3.772 1.350 1.00 71.44 221 LEU A C 1
ATOM 1640 O O . LEU A 1 221 ? 8.421 -2.992 0.395 1.00 71.44 221 LEU A O 1
ATOM 1644 N N . ARG A 1 222 ? 8.755 -5.072 1.207 1.00 75.50 222 ARG A N 1
ATOM 1645 C CA . ARG A 1 222 ? 9.335 -5.691 0.007 1.00 75.50 222 ARG A CA 1
ATOM 1646 C C . ARG A 1 222 ? 10.615 -4.991 -0.453 1.00 75.50 222 ARG A C 1
ATOM 1648 O O . ARG A 1 222 ? 10.902 -4.943 -1.650 1.00 75.50 222 ARG A O 1
ATOM 1655 N N . GLU A 1 223 ? 11.366 -4.443 0.493 1.00 74.00 223 GLU A N 1
ATOM 1656 C CA . GLU A 1 223 ? 12.629 -3.741 0.279 1.00 74.00 223 GLU A CA 1
ATOM 1657 C C . GLU A 1 223 ? 13.694 -4.327 1.204 1.00 74.00 223 GLU A C 1
ATOM 1659 O O . GLU A 1 223 ? 13.384 -4.801 2.294 1.00 74.00 223 GLU A O 1
ATOM 1664 N N . ARG A 1 224 ? 14.952 -4.328 0.751 1.00 75.25 224 ARG A N 1
ATOM 1665 C CA . ARG A 1 224 ? 16.076 -4.846 1.538 1.00 75.25 224 ARG A CA 1
ATOM 1666 C C . ARG A 1 224 ? 16.587 -3.773 2.493 1.00 75.25 224 ARG A C 1
ATOM 1668 O O . ARG A 1 224 ? 16.928 -2.675 2.058 1.00 75.25 224 ARG A O 1
ATOM 1675 N N . ILE A 1 225 ? 16.711 -4.120 3.768 1.00 76.00 225 ILE A N 1
ATOM 1676 C CA . ILE A 1 225 ? 17.294 -3.285 4.815 1.00 76.00 225 ILE A CA 1
ATOM 1677 C C . ILE A 1 225 ? 18.698 -3.819 5.084 1.00 76.00 225 ILE A C 1
ATOM 1679 O O . ILE A 1 225 ? 18.889 -4.936 5.563 1.00 76.00 225 ILE A O 1
ATOM 1683 N N . THR A 1 226 ? 19.718 -3.018 4.777 1.00 76.69 226 THR A N 1
ATOM 1684 C CA . THR A 1 226 ? 21.108 -3.452 4.973 1.00 76.69 226 THR A CA 1
ATOM 1685 C C . THR A 1 226 ? 21.594 -3.015 6.351 1.00 76.69 226 THR A C 1
ATOM 1687 O O . THR A 1 226 ? 21.618 -1.825 6.668 1.00 76.69 226 THR A O 1
ATOM 1690 N N . ILE A 1 227 ? 22.008 -3.981 7.173 1.00 72.81 227 ILE A N 1
ATOM 1691 C CA . ILE A 1 227 ? 22.583 -3.730 8.498 1.00 72.81 227 ILE A CA 1
ATOM 1692 C C . ILE A 1 227 ? 24.102 -3.860 8.395 1.00 72.81 227 ILE A C 1
ATOM 1694 O O . ILE A 1 227 ? 24.615 -4.949 8.141 1.00 72.81 227 ILE A O 1
ATOM 1698 N N . GLU A 1 228 ? 24.834 -2.770 8.616 1.00 73.06 228 GLU A N 1
ATOM 1699 C CA . GLU A 1 228 ? 26.306 -2.795 8.570 1.00 73.06 228 GLU A CA 1
ATOM 1700 C C . GLU A 1 228 ? 26.938 -3.195 9.916 1.00 73.06 228 GLU A C 1
ATOM 1702 O O . GLU A 1 228 ? 28.133 -3.481 9.997 1.00 73.06 228 GLU A O 1
ATOM 1707 N N . ALA A 1 229 ? 26.135 -3.274 10.979 1.00 63.00 229 ALA A N 1
ATOM 1708 C CA . ALA A 1 229 ? 26.580 -3.611 12.326 1.00 63.00 229 ALA A CA 1
ATOM 1709 C C . ALA A 1 229 ? 26.157 -5.025 12.763 1.00 63.00 229 ALA A C 1
ATOM 1711 O O . ALA A 1 229 ? 25.028 -5.467 12.546 1.00 63.00 229 ALA A O 1
ATOM 1712 N N . ARG A 1 230 ? 27.045 -5.731 13.479 1.00 60.56 230 ARG A N 1
ATOM 1713 C CA . ARG A 1 230 ? 26.676 -6.941 14.233 1.00 60.56 230 ARG A CA 1
ATOM 1714 C C . ARG A 1 230 ? 25.903 -6.538 15.491 1.00 60.56 230 ARG A C 1
ATOM 1716 O O . ARG A 1 230 ? 26.495 -6.376 16.551 1.00 60.56 230 ARG A O 1
ATOM 1723 N N . ALA A 1 231 ? 24.592 -6.367 15.365 1.00 58.34 231 ALA A N 1
ATOM 1724 C CA . ALA A 1 231 ? 23.703 -6.159 16.501 1.00 58.34 231 ALA A CA 1
ATOM 1725 C C . ALA A 1 231 ? 23.034 -7.492 16.888 1.00 58.34 231 ALA A C 1
ATOM 1727 O O . ALA A 1 231 ? 22.172 -7.998 16.171 1.00 58.34 231 ALA A O 1
ATOM 1728 N N . GLU A 1 232 ? 23.464 -8.080 18.006 1.00 68.12 232 GLU A N 1
ATOM 1729 C CA . GLU A 1 232 ? 22.812 -9.243 18.647 1.00 68.12 232 GLU A CA 1
ATOM 1730 C C . GLU A 1 232 ? 21.896 -8.818 19.807 1.00 68.12 232 GLU A C 1
ATOM 1732 O O . GLU A 1 232 ? 21.350 -9.646 20.534 1.00 68.12 232 GLU A O 1
ATOM 1737 N N . THR A 1 233 ? 21.717 -7.513 19.993 1.00 64.00 233 THR A N 1
ATOM 1738 C CA . THR A 1 233 ? 20.999 -6.952 21.130 1.00 64.00 233 THR A CA 1
ATOM 1739 C C . THR A 1 233 ? 19.488 -7.157 20.964 1.00 64.00 233 THR A C 1
ATOM 1741 O O . THR A 1 233 ? 18.933 -6.781 19.926 1.00 64.00 233 THR A O 1
ATOM 1744 N N . PRO A 1 234 ? 18.786 -7.737 21.955 1.00 61.38 234 PRO A N 1
ATOM 1745 C CA . PRO A 1 234 ? 17.330 -7.765 21.952 1.00 61.38 234 PRO A CA 1
ATOM 1746 C C . PRO A 1 234 ? 16.800 -6.337 22.106 1.00 61.38 234 PRO A C 1
ATOM 1748 O O . PRO A 1 234 ? 17.192 -5.622 23.028 1.00 61.38 234 PRO A O 1
ATOM 1751 N N . VAL A 1 235 ? 15.906 -5.924 21.206 1.00 63.06 235 VAL A N 1
ATOM 1752 C CA . VAL A 1 235 ? 15.343 -4.571 21.192 1.00 63.06 235 VAL A CA 1
ATOM 1753 C C . VAL A 1 235 ? 13.896 -4.631 21.669 1.00 63.06 235 VAL A C 1
ATOM 1755 O O . VAL A 1 235 ? 13.093 -5.429 21.184 1.00 63.06 235 VAL A O 1
ATOM 1758 N N . ARG A 1 236 ? 13.555 -3.790 22.649 1.00 55.56 236 ARG A N 1
ATOM 1759 C CA . ARG A 1 236 ? 12.166 -3.523 23.030 1.00 55.56 236 ARG A CA 1
ATOM 1760 C C . ARG A 1 236 ? 11.768 -2.174 22.463 1.00 55.56 236 ARG A C 1
ATOM 1762 O O . ARG A 1 236 ? 12.411 -1.176 22.760 1.00 55.56 236 ARG A O 1
ATOM 1769 N N . LEU A 1 237 ? 10.707 -2.176 21.669 1.00 57.62 237 LEU A N 1
ATOM 1770 C CA . LEU A 1 237 ? 10.101 -0.972 21.126 1.00 57.62 237 LEU A CA 1
ATOM 1771 C C . LEU A 1 237 ? 8.793 -0.751 21.867 1.00 57.62 237 LEU A C 1
ATOM 1773 O O . LEU A 1 237 ? 7.838 -1.497 21.662 1.00 57.62 237 LEU A O 1
ATOM 1777 N N . ASP A 1 238 ? 8.769 0.250 22.736 1.00 57.31 238 ASP A N 1
ATOM 1778 C CA . ASP A 1 238 ? 7.518 0.835 23.205 1.00 57.31 238 ASP A CA 1
ATOM 1779 C C . ASP A 1 238 ? 7.243 2.036 22.303 1.00 57.31 238 ASP A C 1
ATOM 1781 O O . ASP A 1 238 ? 7.905 3.066 22.412 1.00 57.31 238 ASP A O 1
ATOM 1785 N N . LEU A 1 239 ? 6.325 1.876 21.350 1.00 57.75 239 LEU A N 1
ATOM 1786 C CA . LEU A 1 239 ? 5.985 2.907 20.371 1.00 57.75 239 LEU A CA 1
ATOM 1787 C C . LEU A 1 239 ? 4.704 3.626 20.831 1.00 57.75 239 LEU A C 1
ATOM 1789 O O . LEU A 1 239 ? 3.615 3.052 20.732 1.00 57.75 239 LEU A O 1
ATOM 1793 N N . PRO A 1 240 ? 4.788 4.863 21.360 1.00 48.03 240 PRO A N 1
ATOM 1794 C CA . PRO A 1 240 ? 3.614 5.590 21.822 1.00 48.03 240 PRO A CA 1
ATOM 1795 C C . PRO A 1 240 ? 2.840 6.183 20.632 1.00 48.03 240 PRO A C 1
ATOM 1797 O O . PRO A 1 240 ? 3.107 7.294 20.182 1.00 48.03 240 PRO A O 1
ATOM 1800 N N . GLY A 1 241 ? 1.832 5.454 20.147 1.00 63.78 241 GLY A N 1
ATOM 1801 C CA . GLY A 1 241 ? 0.852 5.960 19.179 1.00 63.78 241 GLY A CA 1
ATOM 1802 C C . GLY A 1 241 ? 1.250 5.808 17.702 1.00 63.78 241 GLY A C 1
ATOM 1803 O O . GLY A 1 241 ? 2.173 5.061 17.382 1.00 63.78 241 GLY A O 1
ATOM 1804 N N . PRO A 1 242 ? 0.515 6.460 16.777 1.00 55.53 242 PRO A N 1
ATOM 1805 C CA . PRO A 1 242 ? 0.789 6.367 15.347 1.00 55.53 242 PRO A CA 1
ATOM 1806 C C . PRO A 1 242 ? 2.091 7.107 15.030 1.00 55.53 242 PRO A C 1
ATOM 1808 O O . PRO A 1 242 ? 2.127 8.335 14.959 1.00 55.53 242 PRO A O 1
ATOM 1811 N N . LEU A 1 243 ? 3.174 6.353 14.875 1.00 64.69 243 LEU A N 1
ATOM 1812 C CA . LEU A 1 243 ? 4.473 6.883 14.489 1.00 64.69 243 LEU A CA 1
ATOM 1813 C C . LEU A 1 243 ? 4.613 6.863 12.972 1.00 64.69 243 LEU A C 1
ATOM 1815 O O . LEU A 1 243 ? 4.207 5.907 12.311 1.00 64.69 243 LEU A O 1
ATOM 1819 N N . THR A 1 244 ? 5.244 7.906 12.432 1.00 72.31 244 THR A N 1
ATOM 1820 C CA . THR A 1 244 ? 5.750 7.838 11.060 1.00 72.31 244 THR A CA 1
ATOM 1821 C C . THR A 1 244 ? 6.849 6.790 11.001 1.00 72.31 244 THR A C 1
ATOM 1823 O O . THR A 1 244 ? 7.575 6.563 11.974 1.00 72.31 244 THR A O 1
ATOM 1826 N N . VAL A 1 245 ? 7.004 6.158 9.849 1.00 69.12 245 VAL A N 1
ATOM 1827 C CA . VAL A 1 245 ? 7.979 5.072 9.687 1.00 69.12 245 VAL A CA 1
ATOM 1828 C C . VAL A 1 245 ? 9.394 5.538 9.953 1.00 69.12 245 VAL A C 1
ATOM 1830 O O . VAL A 1 245 ? 10.181 4.823 10.564 1.00 69.12 245 VAL A O 1
ATOM 1833 N N . ARG A 1 246 ? 9.708 6.762 9.534 1.00 79.06 246 ARG A N 1
ATOM 1834 C C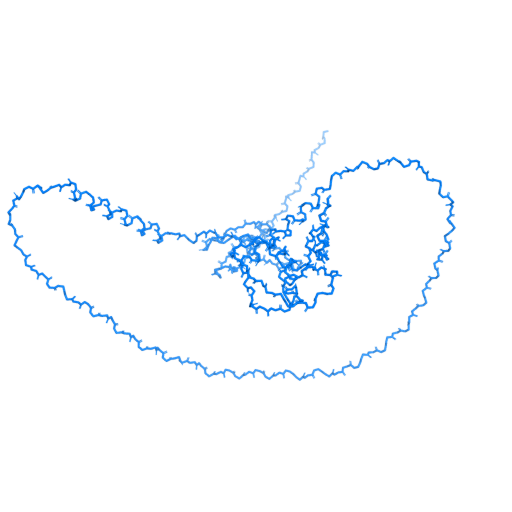A . ARG A 1 246 ? 10.991 7.377 9.828 1.00 79.06 246 ARG A CA 1
ATOM 1835 C C . ARG A 1 246 ? 11.249 7.401 11.331 1.00 79.06 246 ARG A C 1
ATOM 1837 O O . ARG A 1 246 ? 12.318 6.987 11.753 1.00 79.06 246 ARG A O 1
ATOM 1844 N N . THR A 1 247 ? 10.256 7.795 12.124 1.00 81.50 247 THR A N 1
ATOM 1845 C CA . THR A 1 247 ? 10.363 7.784 13.586 1.00 81.50 247 THR A CA 1
ATOM 1846 C C 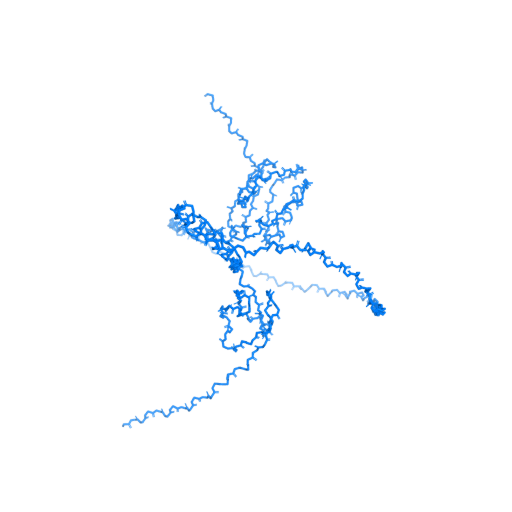. THR A 1 247 ? 10.510 6.363 14.122 1.00 81.50 247 THR A C 1
ATOM 1848 O O . THR A 1 247 ? 11.369 6.129 14.955 1.00 81.50 247 THR A O 1
ATOM 1851 N N . ALA A 1 248 ? 9.752 5.387 13.613 1.00 79.94 248 ALA A N 1
ATOM 1852 C CA . ALA A 1 248 ? 9.900 3.990 14.031 1.00 79.94 248 ALA A CA 1
ATOM 1853 C C . ALA A 1 248 ? 11.295 3.411 13.708 1.00 79.94 248 ALA A C 1
ATOM 1855 O O . ALA A 1 248 ? 11.868 2.707 14.536 1.00 79.94 248 ALA A O 1
ATOM 1856 N N . LEU A 1 249 ? 11.861 3.726 12.537 1.00 83.81 249 LEU A N 1
ATOM 1857 C CA . LEU A 1 249 ? 13.219 3.335 12.143 1.00 83.81 249 LEU A CA 1
ATOM 1858 C C . LEU A 1 249 ? 14.287 4.058 12.966 1.00 83.81 249 LEU A C 1
ATOM 1860 O O . LEU A 1 249 ? 15.266 3.432 13.359 1.00 83.81 249 LEU A O 1
ATOM 1864 N N . GLU A 1 250 ? 14.110 5.352 13.231 1.00 86.31 250 GLU A N 1
ATOM 1865 C CA . GLU A 1 250 ? 15.016 6.145 14.066 1.00 86.31 250 GLU A CA 1
ATOM 1866 C C . GLU A 1 250 ? 15.008 5.645 15.521 1.00 86.31 250 GLU A C 1
ATOM 1868 O O . GLU A 1 250 ? 16.080 5.462 16.091 1.00 86.31 250 GLU A O 1
ATOM 1873 N N . GLU A 1 251 ? 13.840 5.328 16.090 1.00 84.81 251 GLU A N 1
ATOM 1874 C CA . GLU A 1 251 ? 13.694 4.741 17.433 1.00 84.81 251 GLU A CA 1
ATOM 1875 C C . GLU A 1 251 ? 14.274 3.318 17.501 1.00 84.81 251 GLU A C 1
ATOM 1877 O O . GLU A 1 251 ? 15.002 2.986 18.438 1.00 84.81 251 GLU A O 1
ATOM 1882 N N . LEU A 1 252 ? 14.029 2.480 16.483 1.00 83.00 252 LEU A N 1
ATOM 1883 C CA . LEU A 1 252 ? 14.628 1.144 16.376 1.00 83.00 252 LEU A CA 1
ATOM 1884 C C . LEU A 1 252 ? 16.151 1.217 16.287 1.00 83.00 252 LEU A C 1
ATOM 1886 O O . LEU A 1 252 ? 16.851 0.485 16.991 1.00 83.00 252 LEU A O 1
ATOM 1890 N N . ALA A 1 253 ? 16.662 2.101 15.431 1.00 87.38 253 ALA A N 1
ATOM 1891 C CA . ALA A 1 253 ? 18.088 2.321 15.285 1.00 87.38 253 ALA A CA 1
ATOM 1892 C C . ALA A 1 253 ? 18.680 2.804 16.614 1.00 87.38 253 ALA A C 1
ATOM 1894 O O . ALA A 1 253 ? 19.628 2.194 17.104 1.00 87.38 253 ALA A O 1
ATOM 1895 N N . ALA A 1 254 ? 18.072 3.806 17.252 1.00 86.69 254 ALA A N 1
ATOM 1896 C CA . ALA A 1 254 ? 18.522 4.344 18.531 1.00 86.69 254 ALA A CA 1
ATOM 1897 C C . ALA A 1 254 ? 18.550 3.275 19.634 1.00 86.69 254 ALA A C 1
ATOM 1899 O O . ALA A 1 254 ? 19.553 3.150 20.340 1.00 86.69 254 ALA A O 1
ATOM 1900 N N . ALA A 1 255 ? 17.507 2.448 19.738 1.00 83.06 255 ALA A N 1
ATOM 1901 C CA . ALA A 1 255 ? 17.442 1.353 20.704 1.00 83.06 255 ALA A CA 1
ATOM 1902 C C . ALA A 1 255 ? 18.509 0.266 20.455 1.00 83.06 255 ALA A C 1
ATOM 1904 O O . ALA A 1 255 ? 18.927 -0.419 21.389 1.00 83.06 255 ALA A O 1
ATOM 1905 N N . ALA A 1 256 ? 18.988 0.135 19.214 1.00 82.50 256 ALA A N 1
ATOM 1906 C CA . ALA A 1 256 ? 20.090 -0.745 18.834 1.00 82.50 256 ALA A CA 1
ATOM 1907 C C . ALA A 1 256 ? 21.484 -0.080 18.908 1.00 82.50 256 ALA A C 1
ATOM 1909 O O . ALA A 1 256 ? 22.481 -0.740 18.611 1.00 82.50 256 ALA A O 1
ATOM 1910 N N . GLY A 1 257 ? 21.585 1.204 19.281 1.00 87.50 257 GLY A N 1
ATOM 1911 C CA . GLY A 1 257 ? 22.843 1.967 19.224 1.00 87.50 257 GLY A CA 1
ATOM 1912 C C . GLY A 1 257 ? 23.306 2.288 17.793 1.00 87.50 257 GLY A C 1
ATOM 1913 O O . GLY A 1 257 ? 24.494 2.492 17.537 1.00 87.50 257 GLY A O 1
ATOM 1914 N N . LEU A 1 258 ? 22.372 2.297 16.848 1.00 91.12 258 LEU A N 1
ATOM 1915 C CA . LEU A 1 258 ? 22.563 2.566 15.429 1.00 91.12 258 LEU A CA 1
ATOM 1916 C C . LEU A 1 258 ? 21.893 3.894 15.045 1.00 91.12 258 LEU A C 1
ATOM 1918 O O . LEU A 1 258 ? 21.112 4.481 15.791 1.00 91.12 258 LEU A O 1
ATOM 1922 N N . ARG A 1 259 ? 22.184 4.357 13.838 1.00 91.38 259 ARG A N 1
ATOM 1923 C CA . ARG A 1 259 ? 21.532 5.467 13.156 1.00 91.38 259 ARG A CA 1
ATOM 1924 C C . ARG A 1 259 ? 20.968 4.952 11.836 1.00 91.38 259 ARG A C 1
ATOM 1926 O O . ARG A 1 259 ? 21.650 4.229 11.113 1.00 91.38 259 ARG A O 1
ATOM 1933 N N . ALA A 1 260 ? 19.731 5.331 11.531 1.00 88.94 260 ALA A N 1
ATOM 1934 C CA . ALA A 1 260 ? 19.113 5.052 10.243 1.00 88.94 260 ALA A CA 1
ATOM 1935 C C . ALA A 1 260 ? 19.511 6.128 9.220 1.00 88.94 260 ALA A C 1
ATOM 1937 O O . ALA A 1 260 ? 19.329 7.324 9.458 1.00 88.94 260 ALA A O 1
ATOM 1938 N N . GLU A 1 261 ? 20.041 5.697 8.082 1.00 89.00 261 GLU A N 1
ATOM 1939 C CA . GLU A 1 261 ? 20.286 6.510 6.896 1.00 89.00 261 GLU A CA 1
ATOM 1940 C C . GLU A 1 261 ? 19.370 6.002 5.781 1.00 89.00 261 GLU A C 1
ATOM 1942 O O . GLU A 1 261 ? 19.395 4.825 5.428 1.00 89.00 261 GLU A O 1
ATOM 1947 N N . ILE A 1 262 ? 18.511 6.882 5.269 1.00 82.94 262 ILE A N 1
ATOM 1948 C CA . ILE A 1 262 ? 17.590 6.576 4.172 1.00 82.94 262 ILE A CA 1
ATOM 1949 C C . ILE A 1 262 ? 18.144 7.268 2.932 1.00 82.94 262 ILE A C 1
ATOM 1951 O O . ILE A 1 262 ? 18.253 8.497 2.907 1.00 82.94 262 ILE A O 1
ATOM 1955 N N . ASP A 1 263 ? 18.506 6.487 1.923 1.00 81.94 263 ASP A N 1
ATOM 1956 C CA . ASP A 1 263 ? 19.025 6.974 0.651 1.00 81.94 263 ASP A CA 1
ATOM 1957 C C . ASP A 1 263 ? 18.208 6.420 -0.532 1.00 81.94 263 ASP A C 1
ATOM 1959 O O . ASP A 1 263 ? 17.109 5.888 -0.367 1.00 81.94 263 ASP A O 1
ATOM 1963 N N . ALA A 1 264 ? 18.693 6.631 -1.758 1.00 76.25 264 ALA A N 1
ATOM 1964 C CA . ALA A 1 264 ? 18.010 6.161 -2.963 1.00 76.25 264 ALA A CA 1
ATOM 1965 C C . ALA A 1 264 ? 18.116 4.637 -3.171 1.00 76.25 264 ALA A C 1
ATOM 1967 O O . ALA A 1 264 ? 17.338 4.091 -3.954 1.00 76.25 264 ALA A O 1
ATOM 1968 N N . ASP A 1 265 ? 19.067 3.981 -2.503 1.00 77.31 265 ASP A N 1
ATOM 1969 C CA . ASP A 1 265 ? 19.343 2.548 -2.607 1.00 77.31 265 ASP A CA 1
ATOM 1970 C C . ASP A 1 265 ? 18.644 1.746 -1.491 1.00 77.31 265 ASP A C 1
ATOM 1972 O O . ASP A 1 265 ? 18.527 0.523 -1.594 1.00 77.31 265 ASP A O 1
ATOM 1976 N N . GLY A 1 266 ? 18.135 2.422 -0.455 1.00 80.62 266 GLY A N 1
ATOM 1977 C CA . GLY A 1 266 ? 17.244 1.857 0.553 1.00 80.62 266 GLY A CA 1
ATOM 1978 C C . GLY A 1 266 ? 17.457 2.452 1.943 1.00 80.62 266 GLY A C 1
ATOM 1979 O O . GLY A 1 266 ? 17.752 3.635 2.114 1.00 80.62 266 GLY A O 1
ATOM 1980 N N . VAL A 1 267 ? 17.279 1.609 2.961 1.00 84.00 267 VAL A N 1
ATOM 1981 C CA . VAL A 1 267 ? 17.527 1.963 4.363 1.00 84.00 267 VAL A CA 1
ATOM 1982 C C . VAL A 1 267 ? 18.791 1.256 4.841 1.00 84.00 267 VAL A C 1
ATOM 1984 O O . VAL A 1 267 ? 18.897 0.026 4.787 1.00 84.00 267 VAL A O 1
ATOM 1987 N N . ARG A 1 268 ? 19.747 2.042 5.335 1.00 86.44 268 ARG A N 1
ATOM 1988 C CA . ARG A 1 268 ? 21.005 1.588 5.930 1.00 86.44 268 ARG A CA 1
ATOM 1989 C C . ARG A 1 268 ? 21.006 1.881 7.424 1.00 86.44 268 ARG A C 1
ATOM 1991 O O . ARG A 1 268 ? 20.725 2.999 7.845 1.00 86.44 268 ARG A O 1
ATOM 1998 N N . LEU A 1 269 ? 21.337 0.881 8.238 1.00 86.94 269 LEU A N 1
ATOM 1999 C CA . LEU A 1 269 ? 21.558 1.062 9.674 1.00 86.94 269 LEU A CA 1
ATOM 2000 C C . LEU A 1 269 ? 23.064 1.063 9.952 1.00 86.94 269 LEU A C 1
ATOM 2002 O O . LEU A 1 269 ? 23.714 0.016 9.885 1.00 86.94 269 LEU A O 1
ATOM 2006 N N . VAL A 1 270 ? 23.606 2.239 10.260 1.00 90.50 270 VAL A N 1
ATOM 2007 C CA . VAL A 1 270 ? 25.030 2.462 10.556 1.00 90.50 270 VAL A CA 1
ATOM 2008 C C . VAL A 1 270 ? 25.250 2.663 12.056 1.00 90.50 270 VAL A C 1
ATOM 2010 O O . VAL A 1 270 ? 24.363 3.181 12.729 1.00 90.50 270 VAL A O 1
ATOM 2013 N N . PRO A 1 271 ? 26.402 2.274 12.632 1.00 90.06 271 PRO A N 1
ATOM 2014 C CA . PRO A 1 271 ? 26.710 2.563 14.033 1.00 90.06 271 PRO A CA 1
ATOM 2015 C C . PRO A 1 271 ? 26.567 4.056 14.345 1.00 90.06 271 PRO A C 1
ATOM 2017 O O . PRO A 1 271 ? 27.099 4.896 13.615 1.00 90.06 271 PRO A O 1
ATOM 2020 N N . ALA A 1 272 ? 25.863 4.401 15.428 1.00 88.62 272 ALA A N 1
ATOM 2021 C CA . ALA A 1 272 ? 25.788 5.791 15.853 1.00 88.62 272 ALA A CA 1
ATOM 2022 C C . ALA A 1 272 ? 27.202 6.274 16.215 1.00 88.62 272 ALA A C 1
ATOM 2024 O O . ALA A 1 272 ? 27.905 5.629 16.998 1.00 88.62 272 ALA A O 1
ATOM 2025 N N . ALA A 1 273 ? 27.638 7.394 15.628 1.00 85.81 273 ALA A N 1
ATOM 2026 C CA . ALA A 1 273 ? 28.915 7.994 15.993 1.00 85.81 273 ALA A CA 1
ATOM 2027 C C . ALA A 1 273 ? 28.931 8.252 17.512 1.00 85.81 273 ALA A C 1
ATOM 2029 O O . ALA A 1 273 ? 27.916 8.709 18.052 1.00 85.81 273 ALA A O 1
ATOM 2030 N N . PRO A 1 274 ? 30.045 7.969 18.213 1.00 80.06 274 PRO A N 1
ATOM 2031 C CA . PRO A 1 274 ? 30.136 8.270 19.633 1.00 80.06 274 PRO A CA 1
ATOM 2032 C C . PRO A 1 274 ? 29.849 9.765 19.834 1.00 80.06 274 PRO A C 1
ATOM 2034 O O . PRO A 1 274 ? 30.308 10.575 19.020 1.00 80.06 274 PRO A O 1
ATOM 2037 N N . PRO A 1 275 ? 29.078 10.148 20.870 1.00 77.50 275 PRO A N 1
ATOM 2038 C CA . PRO A 1 275 ? 28.770 11.549 21.120 1.00 77.50 275 PRO A CA 1
ATOM 2039 C C . PRO A 1 275 ? 30.088 12.318 21.182 1.00 77.50 275 PRO A C 1
ATOM 2041 O O . PRO A 1 275 ? 30.989 11.939 21.935 1.00 77.50 275 PRO A O 1
ATOM 2044 N N . ALA A 1 276 ? 30.221 13.347 20.338 1.00 79.06 276 ALA A N 1
ATOM 2045 C CA . ALA A 1 276 ? 31.417 14.174 20.307 1.00 79.06 276 ALA A CA 1
ATOM 2046 C C . ALA A 1 276 ? 31.709 14.626 21.739 1.00 79.06 276 ALA A C 1
ATOM 2048 O O . ALA A 1 276 ? 30.836 15.200 22.396 1.00 79.06 276 ALA A O 1
ATOM 2049 N N . SER A 1 277 ? 32.900 14.296 22.245 1.00 79.12 277 SER A N 1
ATOM 2050 C CA . SER A 1 277 ? 33.294 14.714 23.585 1.00 79.12 277 SER A CA 1
ATOM 2051 C C . SER A 1 277 ? 33.133 16.232 23.662 1.00 79.12 277 SER A C 1
ATOM 2053 O O . SER A 1 277 ? 33.613 16.913 22.749 1.00 79.12 277 SER A O 1
ATOM 2055 N N . PRO A 1 278 ? 32.427 16.771 24.675 1.00 76.31 278 PRO A N 1
ATOM 2056 C CA . PRO A 1 278 ? 32.255 18.210 24.789 1.00 76.31 278 PRO A CA 1
ATOM 2057 C C . PRO A 1 278 ? 33.645 18.843 24.789 1.00 76.31 278 PRO A C 1
ATOM 2059 O O . PRO A 1 278 ? 34.504 18.437 25.576 1.00 76.31 278 PRO A O 1
ATOM 2062 N N . SER A 1 279 ? 33.895 19.765 23.854 1.00 66.75 279 SER A N 1
ATOM 2063 C CA . SER A 1 279 ? 35.137 20.532 23.873 1.00 66.75 279 SER A CA 1
ATOM 2064 C C . SER A 1 279 ? 35.216 21.261 25.220 1.00 66.75 279 SER A C 1
ATOM 2066 O O . SER A 1 279 ? 34.220 21.883 25.599 1.00 66.75 279 SER A O 1
ATOM 2068 N N . PRO A 1 280 ? 36.328 21.116 25.960 1.00 73.69 280 PRO A N 1
ATOM 2069 C CA . PRO A 1 280 ? 36.504 21.756 27.258 1.00 73.69 280 PRO A CA 1
ATOM 2070 C C . PRO A 1 280 ? 36.504 23.284 27.156 1.00 73.69 280 PRO A C 1
ATOM 2072 O O . PRO A 1 280 ? 36.912 23.812 26.094 1.00 73.69 280 PRO A O 1
#

pLDDT: mean 70.17, std 14.2, range [40.5, 96.56]

Sequence (280 aa):
MSRPPLRKPATPVRRPPPAAFRCPACDEALRVRGDAVGSAFECPACGAGLLIGRDDDRELTVRPMGGTTERPAPRWPFFLAAFGVACAATAGWLVLRSGPAADPAERSEEPAKIIAADPPPVAPPAASDRPPAEPQPEPPPMAVDVAPAPLPPPEPQPTAPTVTLEPYEPDPVRPPATAPRPTADLAVRRIERRLDATLSSYQMPAARPLREAIADLEDLLRERITIEARAETPVRLDLPGPLTVRTALEELAAAAGLRAEIDADGVRLVPAAPPASPSP

Foldseek 3Di:
DDDDDDDDPPDPPPFDDWDWDADPVPRDIDTDGPVCQQPWDADPPQRFIWHFYQDPVRDTDIDGPPDPPCPVRPCVVVVVVVVVVVVVVVVVVVVVVPPDDDDDDDDDDDDDDPDPDDDPDDDDPPDPPDDPDDDDDDDPPDDDDDDDDDDDDDDDDDDDDDDDDDDDDDDPDDDDDPDPDPPWVVLLVVLQVLQLVQVQPDDDDFKDFLVVVQVVVCVSSVADEAEPDPQRDTFGDPDPDRDRVQVVQQSSLVSSQWGWDQTSNGIYTHHDDDPDDPDD

Radius of gyration: 36.24 Å; chains: 1; bounding box: 108×71×96 Å

Organism: NCBI:txid2527989